Protein AF-A0AAV5TG37-F1 (afdb_monomer_lite)

Radius of gyration: 24.16 Å; chains: 1; bounding box: 61×42×59 Å

Structure (mmCIF, N/CA/C/O backbone):
data_AF-A0AAV5TG37-F1
#
_entry.id   AF-A0AAV5TG37-F1
#
loop_
_atom_site.group_PDB
_atom_site.id
_atom_site.type_symbol
_atom_site.label_atom_id
_atom_site.label_alt_id
_atom_site.label_comp_id
_atom_site.label_asym_id
_atom_site.label_entity_id
_atom_site.label_seq_id
_atom_site.pdbx_PDB_ins_code
_atom_site.Cartn_x
_atom_site.Cartn_y
_atom_site.Cartn_z
_atom_site.occupancy
_atom_site.B_iso_or_equiv
_atom_site.auth_seq_id
_atom_site.auth_comp_id
_atom_site.auth_asym_id
_atom_site.auth_atom_id
_atom_site.pdbx_PDB_model_num
ATOM 1 N N . ILE A 1 1 ? -26.193 -5.593 -19.983 1.00 46.72 1 ILE A N 1
ATOM 2 C CA . ILE A 1 1 ? -25.234 -5.053 -20.973 1.00 46.72 1 ILE A CA 1
ATOM 3 C C . ILE A 1 1 ? -25.500 -3.561 -21.094 1.00 46.72 1 ILE A C 1
ATOM 5 O O . ILE A 1 1 ? -26.423 -3.170 -21.792 1.00 46.72 1 ILE A O 1
ATOM 9 N N . ILE A 1 2 ? -24.745 -2.767 -20.338 1.00 21.55 2 ILE A N 1
ATOM 10 C CA . ILE A 1 2 ? -24.459 -1.355 -20.600 1.00 21.55 2 ILE A CA 1
ATOM 11 C C . ILE A 1 2 ? -22.975 -1.236 -20.256 1.00 21.55 2 ILE A C 1
ATOM 13 O O . ILE A 1 2 ? -22.579 -1.490 -19.125 1.00 21.55 2 ILE A O 1
ATOM 17 N N . THR A 1 3 ? -22.170 -1.005 -21.281 1.00 36.81 3 THR A N 1
ATOM 18 C CA . THR A 1 3 ? -20.717 -0.839 -21.251 1.00 36.81 3 THR A CA 1
ATOM 19 C C . THR A 1 3 ? -20.389 0.635 -21.088 1.00 36.81 3 THR A C 1
ATOM 21 O O . THR A 1 3 ? -20.815 1.402 -21.944 1.00 36.81 3 THR A O 1
ATOM 24 N N . TYR A 1 4 ? -19.598 1.005 -20.083 1.00 28.36 4 TYR A N 1
ATOM 25 C CA . TYR A 1 4 ? -18.769 2.215 -20.095 1.00 28.36 4 TYR A CA 1
ATOM 26 C C . TYR A 1 4 ? -17.570 1.980 -19.176 1.00 28.36 4 TYR A C 1
ATOM 28 O O . TYR A 1 4 ? -17.743 2.057 -17.970 1.00 28.36 4 TYR A O 1
ATOM 36 N N . SER A 1 5 ? -16.405 1.681 -19.767 1.00 37.00 5 SER A N 1
ATOM 37 C CA . SER A 1 5 ? -15.116 1.631 -19.071 1.00 37.00 5 SER A CA 1
ATOM 38 C C . SER A 1 5 ? -14.597 3.057 -18.860 1.00 37.00 5 SER A C 1
ATOM 40 O O . SER A 1 5 ? -14.270 3.740 -19.841 1.00 37.00 5 SER A O 1
ATOM 42 N N . HIS A 1 6 ? -14.491 3.528 -17.625 1.00 45.47 6 HIS A N 1
ATOM 43 C CA . HIS A 1 6 ? -13.692 4.703 -17.300 1.00 45.47 6 HIS A CA 1
ATOM 44 C C . HIS A 1 6 ? -12.331 4.253 -16.778 1.00 45.47 6 HIS A C 1
ATOM 46 O O . HIS A 1 6 ? -12.131 3.989 -15.598 1.00 45.47 6 HIS A O 1
ATOM 52 N N . VAL A 1 7 ? -11.375 4.171 -17.707 1.00 54.25 7 VAL A N 1
ATOM 53 C CA . VAL A 1 7 ? -9.946 4.102 -17.387 1.00 54.25 7 VAL A CA 1
ATOM 54 C C . VAL A 1 7 ? -9.626 5.265 -16.435 1.00 54.25 7 VAL A C 1
ATOM 56 O O . VAL A 1 7 ? -10.060 6.385 -16.732 1.00 54.25 7 VAL A O 1
ATOM 59 N N . PRO A 1 8 ? -8.895 5.048 -15.322 1.00 60.12 8 PRO A N 1
ATOM 60 C CA . PRO A 1 8 ? -8.442 6.130 -14.457 1.00 60.12 8 PRO A CA 1
ATOM 61 C C . PRO A 1 8 ? -7.845 7.255 -15.301 1.00 60.12 8 PRO A C 1
ATOM 63 O O . PRO A 1 8 ? -6.948 7.030 -16.117 1.00 60.12 8 PRO A O 1
ATOM 66 N N . ALA A 1 9 ? -8.400 8.459 -15.167 1.00 73.38 9 ALA A N 1
ATOM 67 C CA . ALA A 1 9 ? -8.030 9.562 -16.038 1.00 73.38 9 ALA A CA 1
ATOM 68 C C . ALA A 1 9 ? -6.646 10.086 -15.641 1.00 73.38 9 ALA A C 1
ATOM 70 O O . ALA A 1 9 ? -6.493 10.814 -14.658 1.00 73.38 9 ALA A O 1
ATOM 71 N N . CYS A 1 10 ? -5.633 9.725 -16.425 1.00 83.81 10 CYS A N 1
ATOM 72 C CA . CYS A 1 10 ? -4.343 10.390 -16.367 1.00 83.81 10 CYS A CA 1
ATOM 73 C C . CYS A 1 10 ? -4.487 11.857 -16.762 1.00 83.81 10 CYS A C 1
ATOM 75 O O . CYS A 1 10 ? -5.347 12.232 -17.565 1.00 83.81 10 CYS A O 1
ATOM 77 N N . ARG A 1 11 ? -3.633 12.712 -16.198 1.00 87.88 11 ARG A N 1
ATOM 78 C CA . ARG A 1 11 ? -3.593 14.112 -16.609 1.00 87.88 11 ARG A CA 1
ATOM 79 C C . ARG A 1 11 ? -3.138 14.212 -18.062 1.00 87.88 11 ARG A C 1
ATOM 81 O O . ARG A 1 11 ? -2.464 13.323 -18.580 1.00 87.88 11 ARG A O 1
ATOM 88 N N . SER A 1 12 ? -3.484 15.327 -18.699 1.00 88.81 12 SER A N 1
ATOM 89 C CA . SER A 1 12 ? -3.127 15.593 -20.094 1.00 88.81 12 SER A CA 1
ATOM 90 C C . SER A 1 12 ? -1.645 15.308 -20.366 1.00 88.81 12 SER A C 1
ATOM 92 O O . SER A 1 12 ? -0.776 15.795 -19.646 1.00 88.81 12 SER A O 1
ATOM 94 N N . GLY A 1 13 ? -1.375 14.535 -21.420 1.00 87.94 13 GLY A N 1
ATOM 95 C CA . GLY A 1 13 ? -0.031 14.115 -21.828 1.00 87.94 13 GLY A CA 1
ATOM 96 C C . GLY A 1 13 ? 0.384 12.732 -21.320 1.00 87.94 13 GLY A C 1
ATOM 97 O O . GLY A 1 13 ? 1.224 12.101 -21.949 1.00 87.94 13 GLY A O 1
ATOM 98 N N . PHE A 1 14 ? -0.227 12.221 -20.250 1.00 92.50 14 PHE A N 1
ATOM 99 C CA . PHE A 1 14 ? 0.071 10.893 -19.717 1.00 92.50 14 PHE A CA 1
ATOM 100 C C . PHE A 1 14 ? -0.923 9.854 -20.242 1.00 92.50 14 PHE A C 1
ATOM 102 O O . PHE A 1 14 ? -2.108 10.132 -20.424 1.00 92.50 14 PHE A O 1
ATOM 109 N N . THR A 1 15 ? -0.433 8.638 -20.457 1.00 90.00 15 THR A N 1
ATOM 110 C CA . THR A 1 15 ? -1.218 7.476 -20.876 1.00 90.00 15 THR A CA 1
ATOM 111 C C . THR A 1 15 ? -1.316 6.494 -19.720 1.00 90.00 15 THR A C 1
ATOM 113 O O . THR A 1 15 ? -0.323 6.214 -19.053 1.00 90.00 15 THR A O 1
ATOM 116 N N . TYR A 1 16 ? -2.509 5.955 -19.479 1.00 84.50 16 TYR A N 1
ATOM 117 C CA . TYR A 1 16 ? -2.683 4.912 -18.476 1.00 84.50 16 TYR A CA 1
ATOM 118 C C . TYR A 1 16 ? -2.042 3.602 -18.950 1.00 84.50 16 TYR A C 1
ATOM 120 O O . TYR A 1 16 ? -2.370 3.097 -20.024 1.00 84.50 16 TYR A O 1
ATOM 128 N N . TYR A 1 17 ? -1.164 3.034 -18.129 1.00 81.25 17 TYR A N 1
ATOM 129 C CA . TYR A 1 17 ? -0.489 1.768 -18.370 1.00 81.25 17 TYR A CA 1
ATOM 130 C C . TYR A 1 17 ? -0.489 0.921 -17.094 1.00 81.25 17 TYR A C 1
ATOM 132 O O . TYR A 1 17 ? 0.227 1.219 -16.142 1.00 81.25 17 TYR A O 1
ATOM 140 N N . LYS A 1 18 ? -1.310 -0.141 -17.075 1.00 77.81 18 LYS A N 1
ATOM 141 C CA . LYS A 1 18 ? -1.346 -1.181 -16.023 1.00 77.81 18 LYS A CA 1
ATOM 142 C C . LYS A 1 18 ? -1.282 -0.635 -14.578 1.00 77.81 18 LYS A C 1
ATOM 144 O O . LYS A 1 18 ? -0.548 -1.158 -13.746 1.00 77.81 18 LYS A O 1
ATOM 149 N N . GLY A 1 19 ? -2.056 0.406 -14.277 1.00 77.12 19 GLY A N 1
ATOM 150 C CA . GLY A 1 19 ? -2.112 1.010 -12.940 1.00 77.12 19 GLY A CA 1
ATOM 151 C C . GLY A 1 19 ? -1.287 2.282 -12.769 1.00 77.12 19 GLY A C 1
ATOM 152 O O . GLY A 1 19 ? -1.451 2.942 -11.759 1.00 77.12 19 GLY A O 1
ATOM 153 N N . TRP A 1 20 ? -0.485 2.670 -13.758 1.00 82.75 20 TRP A N 1
ATOM 154 C CA . TRP A 1 20 ? 0.327 3.885 -13.729 1.00 82.75 20 TRP A CA 1
ATOM 155 C C . TRP A 1 20 ? -0.128 4.889 -14.775 1.00 82.75 20 TRP A C 1
ATOM 157 O O . TRP A 1 20 ? -0.596 4.518 -15.850 1.00 82.75 20 TRP A O 1
ATOM 167 N N . CYS A 1 21 ? 0.064 6.171 -14.495 1.00 89.00 21 CYS A N 1
ATOM 168 C CA . CYS A 1 21 ? 0.039 7.198 -15.519 1.00 89.00 21 CYS A CA 1
ATOM 169 C C . CYS A 1 21 ? 1.454 7.431 -16.012 1.00 89.00 21 CYS A C 1
ATOM 171 O O . CYS A 1 21 ? 2.307 7.888 -15.256 1.00 89.00 21 CYS A O 1
ATOM 173 N N . VAL A 1 22 ? 1.687 7.123 -17.286 1.00 93.81 22 VAL A N 1
ATOM 174 C CA . VAL A 1 22 ? 3.015 7.121 -17.892 1.00 93.81 22 VAL A CA 1
ATOM 175 C C . VAL A 1 22 ? 3.087 8.137 -19.021 1.00 93.81 22 VAL A C 1
ATOM 177 O O . VAL A 1 22 ? 2.271 8.141 -19.943 1.00 93.81 22 VAL A O 1
ATOM 180 N N . TYR A 1 23 ? 4.082 9.007 -18.955 1.00 95.50 23 TYR A N 1
ATOM 181 C CA . TYR A 1 23 ? 4.501 9.851 -20.062 1.00 95.50 23 TYR A CA 1
ATOM 182 C C . TYR A 1 23 ? 5.773 9.258 -20.655 1.00 95.50 23 TYR A C 1
ATOM 184 O O . TYR A 1 23 ? 6.686 8.896 -19.916 1.00 95.50 23 TYR A O 1
ATOM 192 N N . SER A 1 24 ? 5.856 9.182 -21.981 1.00 95.00 24 SER A N 1
ATOM 193 C CA . SER A 1 24 ? 7.083 8.787 -22.664 1.00 95.00 24 SER A CA 1
ATOM 194 C C . SER A 1 24 ? 7.394 9.740 -23.800 1.00 95.00 24 SER A C 1
ATOM 196 O O . SER A 1 24 ? 6.507 10.128 -24.557 1.00 95.00 24 SER A O 1
ATOM 198 N N . THR A 1 25 ? 8.670 10.087 -23.951 1.00 94.44 25 THR A N 1
ATOM 199 C CA . THR A 1 25 ? 9.118 10.950 -25.052 1.00 94.44 25 THR A CA 1
ATOM 200 C C . THR A 1 25 ? 9.221 10.213 -26.379 1.00 94.44 25 THR A C 1
ATOM 202 O O . THR A 1 25 ? 9.551 10.842 -27.384 1.00 94.44 25 THR A O 1
ATOM 205 N N . GLN A 1 26 ? 8.973 8.900 -26.413 1.00 89.12 26 GLN A N 1
ATOM 206 C CA . GLN A 1 26 ? 9.079 8.118 -27.639 1.00 89.12 26 GLN A CA 1
ATOM 207 C C . GLN A 1 26 ? 8.285 8.731 -28.808 1.00 89.12 26 GLN A C 1
ATOM 209 O O . GLN A 1 26 ? 7.182 9.241 -28.612 1.00 89.12 26 GLN A O 1
ATOM 214 N N . PRO A 1 27 ? 8.829 8.674 -30.041 1.00 91.12 27 PRO A N 1
ATOM 215 C CA . PRO A 1 27 ? 10.109 8.060 -30.427 1.00 91.12 27 PRO A CA 1
ATOM 216 C C . PRO A 1 27 ? 11.343 8.945 -30.152 1.00 91.12 27 PRO A C 1
ATOM 218 O O . PRO A 1 27 ? 12.461 8.564 -30.496 1.00 91.12 27 PRO A O 1
ATOM 221 N N . THR A 1 28 ? 11.167 10.121 -29.545 1.00 93.81 28 THR A N 1
ATOM 222 C CA . THR A 1 28 ? 12.256 11.055 -29.230 1.00 93.81 28 THR A CA 1
ATOM 223 C C . THR A 1 28 ? 13.150 10.486 -28.138 1.00 93.81 28 THR A C 1
ATOM 225 O O . THR A 1 28 ? 12.685 10.091 -27.064 1.00 93.81 28 THR A O 1
ATOM 228 N N . ARG A 1 29 ? 14.453 10.478 -28.415 1.00 93.00 29 ARG A N 1
ATOM 229 C CA . ARG A 1 29 ? 15.498 10.021 -27.501 1.00 93.00 29 ARG A CA 1
ATOM 230 C C . ARG A 1 29 ? 16.269 11.235 -26.998 1.00 93.00 29 ARG A C 1
ATOM 232 O O . ARG A 1 29 ? 16.620 12.106 -27.790 1.00 93.00 29 ARG A O 1
ATOM 239 N N . LEU A 1 30 ? 16.513 11.278 -25.698 1.00 93.44 30 LEU A N 1
ATOM 240 C CA . LEU A 1 30 ? 17.117 12.400 -24.995 1.00 93.44 30 LEU A CA 1
ATOM 241 C C . LEU A 1 30 ? 18.438 11.973 -24.358 1.00 93.44 30 LEU A C 1
ATOM 243 O O . LEU A 1 30 ? 18.632 10.795 -24.038 1.00 93.44 30 LEU A O 1
ATOM 247 N N . HIS A 1 31 ? 19.344 12.929 -24.166 1.00 93.00 31 HIS A N 1
ATOM 248 C CA . HIS A 1 31 ? 20.435 12.738 -23.216 1.00 93.00 31 HIS A CA 1
ATOM 249 C C . HIS A 1 31 ? 19.867 12.680 -21.797 1.00 93.00 31 HIS A C 1
ATOM 251 O O . HIS A 1 31 ? 18.758 13.150 -21.543 1.00 93.00 31 HIS A O 1
ATOM 257 N N . TYR A 1 32 ? 20.627 12.087 -20.882 1.00 91.25 32 TYR A N 1
ATOM 258 C CA . TYR A 1 32 ? 20.175 11.833 -19.518 1.00 91.25 32 TYR A CA 1
ATOM 259 C C . TYR A 1 32 ? 19.647 13.090 -18.812 1.00 91.25 32 TYR A C 1
ATOM 261 O O . TYR A 1 32 ? 18.508 13.093 -18.355 1.00 91.25 32 TYR A O 1
ATOM 269 N N . ASP A 1 33 ? 20.409 14.187 -18.819 1.00 91.50 33 ASP A N 1
ATOM 270 C CA . ASP A 1 33 ? 19.988 15.429 -18.158 1.00 91.50 33 ASP A CA 1
ATOM 271 C C . ASP A 1 33 ? 18.677 15.980 -18.739 1.00 91.50 33 ASP A C 1
ATOM 273 O O . ASP A 1 33 ? 17.817 16.461 -18.002 1.00 91.50 33 ASP A O 1
ATOM 277 N N . ASP A 1 34 ? 18.483 15.879 -20.056 1.00 94.62 34 ASP A N 1
ATOM 278 C CA . ASP A 1 34 ? 17.245 16.303 -20.713 1.00 94.62 34 ASP A CA 1
ATOM 279 C C . ASP A 1 34 ? 16.067 15.391 -20.346 1.00 94.62 34 ASP A C 1
ATOM 281 O O . ASP A 1 34 ? 14.936 15.865 -20.208 1.00 94.62 34 ASP A O 1
ATOM 285 N N . ALA A 1 35 ? 16.314 14.093 -20.159 1.00 93.81 35 ALA A N 1
ATOM 286 C CA . ALA A 1 35 ? 15.301 13.134 -19.735 1.00 93.81 35 ALA A CA 1
ATOM 287 C C . ALA A 1 35 ? 14.845 13.388 -18.292 1.00 93.81 35 ALA A C 1
ATOM 289 O O . ALA A 1 35 ? 13.646 13.557 -18.058 1.00 93.81 35 ALA A O 1
ATOM 290 N N . VAL A 1 36 ? 15.795 13.547 -17.367 1.00 92.19 36 VAL A N 1
ATOM 291 C CA . VAL A 1 36 ? 15.531 13.914 -15.967 1.00 92.19 36 VAL A CA 1
ATOM 292 C C . VAL A 1 36 ? 14.777 15.244 -15.898 1.00 92.19 36 VAL A C 1
ATOM 294 O O . VAL A 1 36 ? 13.755 15.375 -15.220 1.00 92.19 36 VAL A O 1
ATOM 297 N N . ASN A 1 37 ? 15.239 16.253 -16.644 1.00 94.31 37 ASN A N 1
ATOM 298 C CA . ASN A 1 37 ? 14.581 17.558 -16.685 1.00 94.31 37 ASN A CA 1
ATOM 299 C C . ASN A 1 37 ? 13.173 17.478 -17.287 1.00 94.31 37 ASN A C 1
ATOM 301 O O . ASN A 1 37 ? 12.294 18.231 -16.869 1.00 94.31 37 ASN A O 1
ATOM 305 N N . THR A 1 38 ? 12.934 16.571 -18.236 1.00 96.25 38 THR A N 1
ATOM 306 C CA . THR A 1 38 ? 11.600 16.343 -18.801 1.00 96.25 38 THR A CA 1
ATOM 307 C C . THR A 1 38 ? 10.626 15.882 -17.722 1.00 96.25 38 THR A C 1
ATOM 309 O O . THR A 1 38 ? 9.570 16.499 -17.574 1.00 96.25 38 THR A O 1
ATOM 312 N N . CYS A 1 39 ? 10.981 14.868 -16.928 1.00 94.25 39 CYS A N 1
ATOM 313 C CA . CYS A 1 39 ? 10.111 14.393 -15.851 1.00 94.25 39 CYS A CA 1
ATOM 314 C C . CYS A 1 39 ? 9.922 15.452 -14.767 1.00 94.25 39 CYS A C 1
ATOM 316 O O . CYS A 1 39 ? 8.784 15.791 -14.426 1.00 94.25 39 CYS A O 1
ATOM 318 N N . LYS A 1 40 ? 11.009 16.105 -14.346 1.00 92.56 40 LYS A N 1
ATOM 319 C CA . LYS A 1 40 ? 10.957 17.187 -13.359 1.00 92.56 40 LYS A CA 1
ATOM 320 C C . LYS A 1 40 ? 10.046 18.344 -13.782 1.00 92.56 40 LYS A C 1
ATOM 322 O O . LYS A 1 40 ? 9.284 18.855 -12.965 1.00 92.56 40 LYS A O 1
ATOM 327 N N . ASN A 1 41 ? 10.086 18.754 -15.052 1.00 93.12 41 ASN A N 1
ATOM 328 C CA . ASN A 1 41 ? 9.226 19.820 -15.584 1.00 93.12 41 ASN A CA 1
ATOM 329 C C . ASN A 1 41 ? 7.746 19.422 -15.632 1.00 93.12 41 ASN A C 1
ATOM 331 O O . ASN A 1 41 ? 6.872 20.288 -15.582 1.00 93.12 41 ASN A O 1
ATOM 335 N N . LEU A 1 42 ? 7.460 18.122 -15.713 1.00 91.12 42 LEU A N 1
ATOM 336 C CA . LEU A 1 42 ? 6.111 17.577 -15.593 1.00 91.12 42 LEU A CA 1
ATOM 337 C C . LEU A 1 42 ? 5.673 17.408 -14.132 1.00 91.12 42 LEU A C 1
ATOM 339 O O . LEU A 1 42 ? 4.515 17.056 -13.910 1.00 91.12 42 LEU A O 1
ATOM 343 N N . GLY A 1 43 ? 6.552 17.683 -13.163 1.00 92.00 43 GLY A N 1
ATOM 344 C CA . GLY A 1 43 ? 6.307 17.475 -11.738 1.00 92.00 43 GLY A CA 1
ATOM 345 C C . GLY A 1 43 ? 6.383 16.010 -11.311 1.00 92.00 43 GLY A C 1
ATOM 346 O O . GLY A 1 43 ? 5.775 15.672 -10.306 1.00 92.00 43 GLY A O 1
ATOM 347 N N . GLU A 1 44 ? 7.075 15.162 -12.077 1.00 92.81 44 GLU A N 1
ATOM 348 C CA . GLU A 1 44 ? 7.245 13.729 -11.798 1.00 92.81 44 GLU A CA 1
ATOM 349 C C . GLU A 1 44 ? 8.704 13.311 -11.893 1.00 92.81 44 GLU A C 1
ATOM 351 O O . GLU A 1 44 ? 9.591 14.108 -12.203 1.00 92.81 44 GLU A O 1
ATOM 356 N N . PHE A 1 45 ? 8.920 12.021 -11.683 1.00 94.31 45 PHE A N 1
ATOM 357 C CA . PHE A 1 45 ? 10.194 11.353 -11.838 1.00 94.31 45 PHE A CA 1
ATOM 358 C C . PHE A 1 45 ? 10.031 10.152 -12.766 1.00 94.31 45 PHE A C 1
ATOM 360 O O . PHE A 1 45 ? 8.920 9.667 -13.020 1.00 94.31 45 PHE A O 1
ATOM 367 N N . SER A 1 46 ? 11.149 9.671 -13.286 1.00 93.81 46 SER A N 1
ATOM 368 C CA . SER A 1 46 ? 11.219 8.317 -13.806 1.00 93.81 46 SER A CA 1
ATOM 369 C C . SER A 1 46 ? 10.922 7.307 -12.704 1.00 93.81 46 SER A C 1
ATOM 371 O O . SER A 1 46 ? 11.271 7.555 -11.549 1.00 93.81 46 SER A O 1
ATOM 373 N N . PRO A 1 47 ? 10.308 6.159 -13.042 1.00 93.00 47 PRO A N 1
ATOM 374 C CA . PRO A 1 47 ? 10.036 5.125 -12.060 1.00 93.00 47 PRO A CA 1
ATOM 375 C C . PRO A 1 47 ? 11.288 4.689 -11.304 1.00 93.00 47 PRO A C 1
ATOM 377 O O . PRO A 1 47 ? 12.320 4.381 -11.905 1.00 93.00 47 PRO A O 1
ATOM 380 N N . SER A 1 48 ? 11.148 4.626 -9.987 1.00 93.50 48 SER A N 1
ATOM 381 C CA . SER A 1 48 ? 12.069 3.981 -9.066 1.00 93.50 48 SER A CA 1
ATOM 382 C C . SER A 1 48 ? 11.751 2.488 -8.949 1.00 93.50 48 SER A C 1
ATOM 384 O O . SER A 1 48 ? 10.619 2.044 -9.163 1.00 93.50 48 SER A O 1
ATOM 386 N N . ILE A 1 49 ? 12.782 1.682 -8.689 1.00 93.56 49 ILE A N 1
ATOM 387 C CA . ILE A 1 49 ? 12.685 0.219 -8.639 1.00 93.56 49 ILE A CA 1
ATOM 388 C C . ILE A 1 49 ? 12.978 -0.234 -7.211 1.00 93.56 49 ILE A C 1
ATOM 390 O O . ILE A 1 49 ? 14.116 -0.116 -6.758 1.00 93.56 49 ILE A O 1
ATOM 394 N N . HIS A 1 50 ? 11.967 -0.787 -6.536 1.00 90.12 50 HIS A N 1
ATOM 395 C CA . HIS A 1 50 ? 12.030 -1.191 -5.122 1.00 90.12 50 HIS A CA 1
ATOM 396 C C . HIS A 1 50 ? 11.809 -2.688 -4.911 1.00 90.12 50 HIS A C 1
ATOM 398 O O . HIS A 1 50 ? 11.866 -3.216 -3.800 1.00 90.12 50 HIS A O 1
ATOM 404 N N . SER A 1 51 ? 11.553 -3.419 -5.991 1.00 87.88 51 SER A N 1
ATOM 405 C CA . SER A 1 51 ? 11.277 -4.841 -5.923 1.00 87.88 51 SER A CA 1
ATOM 406 C C . SER A 1 51 ? 11.521 -5.533 -7.258 1.00 87.88 51 SER A C 1
ATOM 408 O O . SER A 1 51 ? 11.581 -4.919 -8.325 1.00 87.88 51 SER A O 1
ATOM 410 N N . LYS A 1 52 ? 11.570 -6.869 -7.211 1.00 84.50 52 LYS A N 1
ATOM 411 C CA . LYS A 1 52 ? 11.531 -7.705 -8.418 1.00 84.50 52 LYS A CA 1
ATOM 412 C C . LYS A 1 52 ? 10.260 -7.463 -9.243 1.00 84.50 52 LYS A C 1
ATOM 414 O O . LYS A 1 52 ? 10.299 -7.622 -10.456 1.00 84.50 52 LYS A O 1
ATOM 419 N N . TYR A 1 53 ? 9.158 -7.083 -8.596 1.00 81.94 53 TYR A N 1
ATOM 420 C CA . TYR A 1 53 ? 7.910 -6.769 -9.282 1.00 81.94 53 TYR A CA 1
ATOM 421 C C . TYR A 1 53 ? 8.027 -5.477 -10.098 1.00 81.94 53 TYR A C 1
ATOM 423 O O . TYR A 1 53 ? 7.646 -5.475 -11.265 1.00 81.94 53 TYR A O 1
ATOM 431 N N . ASP A 1 54 ? 8.610 -4.419 -9.528 1.00 86.56 54 ASP A N 1
ATOM 432 C CA . ASP A 1 54 ? 8.838 -3.161 -10.252 1.00 86.56 54 ASP A CA 1
ATOM 433 C C . ASP A 1 54 ? 9.786 -3.386 -11.429 1.00 86.56 54 ASP A C 1
ATOM 435 O O . ASP A 1 54 ? 9.521 -2.919 -12.534 1.00 86.56 54 ASP A O 1
ATOM 439 N N . LEU A 1 55 ? 10.851 -4.169 -11.213 1.00 89.62 55 LEU A N 1
ATOM 440 C CA . LEU A 1 55 ? 11.770 -4.570 -12.274 1.00 89.62 55 LEU A CA 1
ATOM 441 C C . LEU A 1 55 ? 11.016 -5.250 -13.423 1.00 89.62 55 LEU A C 1
ATOM 443 O O . LEU A 1 55 ? 11.118 -4.812 -14.561 1.00 89.62 55 LEU A O 1
ATOM 447 N N . ASP A 1 56 ? 10.229 -6.286 -13.124 1.00 87.50 56 ASP A N 1
ATOM 448 C CA . ASP A 1 56 ? 9.488 -7.037 -14.142 1.00 87.50 56 ASP A CA 1
ATOM 449 C C . ASP A 1 56 ? 8.477 -6.162 -14.883 1.00 87.50 56 ASP A C 1
ATOM 451 O O . ASP A 1 56 ? 8.334 -6.270 -16.101 1.00 87.50 56 ASP A O 1
ATOM 455 N N . PHE A 1 57 ? 7.793 -5.276 -14.163 1.00 89.31 57 PHE A N 1
ATOM 456 C CA . PHE A 1 57 ? 6.824 -4.353 -14.735 1.00 89.31 57 PHE A CA 1
ATOM 457 C C . PHE A 1 57 ? 7.474 -3.370 -15.715 1.00 89.31 57 PHE A C 1
ATOM 459 O O . PHE A 1 57 ? 6.991 -3.185 -16.836 1.00 89.31 57 PHE A O 1
ATOM 466 N N . TRP A 1 58 ? 8.566 -2.731 -15.298 1.00 93.38 58 TRP A N 1
ATOM 467 C CA . TRP A 1 58 ? 9.231 -1.698 -16.084 1.00 93.38 58 TRP A CA 1
ATOM 468 C C . TRP A 1 58 ? 10.087 -2.278 -17.212 1.00 93.38 58 TRP A C 1
ATOM 470 O O . TRP A 1 58 ? 10.153 -1.674 -18.282 1.00 93.38 58 TRP A O 1
ATOM 480 N N . SER A 1 59 ? 10.649 -3.477 -17.042 1.00 91.62 59 SER A N 1
ATOM 481 C CA . SER A 1 59 ? 11.273 -4.235 -18.131 1.00 91.62 59 SER A CA 1
ATOM 482 C C . SER A 1 59 ? 10.255 -4.680 -19.185 1.00 91.62 59 SER A C 1
ATOM 484 O O . SER A 1 59 ? 10.530 -4.590 -20.381 1.00 91.62 59 SER A O 1
ATOM 486 N N . ASP A 1 60 ? 9.052 -5.099 -18.775 1.00 90.88 60 ASP A N 1
ATOM 487 C CA . ASP A 1 60 ? 7.951 -5.385 -19.707 1.00 90.88 60 ASP A CA 1
ATOM 488 C C . ASP A 1 60 ? 7.514 -4.121 -20.467 1.00 90.88 60 ASP A C 1
ATOM 490 O O . ASP A 1 60 ? 7.321 -4.176 -21.680 1.00 90.88 60 ASP A O 1
ATOM 494 N N . TYR A 1 61 ? 7.433 -2.967 -19.787 1.00 90.88 61 TYR A N 1
ATOM 495 C CA . TYR A 1 61 ? 7.154 -1.678 -20.436 1.00 90.88 61 TYR A CA 1
ATOM 496 C C . TYR A 1 61 ? 8.248 -1.263 -21.430 1.00 90.88 61 TYR A C 1
ATOM 498 O O . TYR A 1 61 ? 7.932 -0.744 -22.499 1.00 90.88 61 TYR A O 1
ATOM 506 N N . ALA A 1 62 ? 9.523 -1.494 -21.099 1.00 90.94 62 ALA A N 1
ATOM 507 C CA . ALA A 1 62 ? 10.636 -1.233 -22.007 1.00 90.94 62 ALA A CA 1
ATOM 508 C C . ALA A 1 62 ? 10.510 -2.072 -23.292 1.00 90.94 62 ALA A C 1
ATOM 510 O O . ALA A 1 62 ? 10.734 -1.561 -24.385 1.00 90.94 62 ALA A O 1
ATOM 511 N N . GLY A 1 63 ? 10.080 -3.333 -23.191 1.00 85.31 63 GLY A N 1
ATOM 512 C CA . GLY A 1 63 ? 9.861 -4.194 -24.354 1.00 85.31 63 GLY A CA 1
ATOM 513 C C . GLY A 1 63 ? 11.148 -4.513 -25.131 1.00 85.31 63 GLY A C 1
ATOM 514 O O . GLY A 1 63 ? 12.218 -3.980 -24.874 1.00 85.31 63 GLY A O 1
ATOM 515 N N . THR A 1 64 ? 11.079 -5.419 -26.109 1.00 69.88 64 THR A N 1
ATOM 516 C CA . THR A 1 64 ? 12.273 -6.101 -26.656 1.00 69.88 64 THR A CA 1
ATOM 517 C C . THR A 1 64 ? 13.316 -5.224 -27.348 1.00 69.88 64 THR A C 1
ATOM 519 O O . THR A 1 64 ? 14.474 -5.623 -27.401 1.00 69.88 64 THR A O 1
ATOM 522 N N . ASP A 1 65 ? 12.921 -4.057 -27.855 1.00 60.84 65 ASP A N 1
ATOM 523 C CA . ASP A 1 65 ? 13.787 -3.162 -28.637 1.00 60.84 65 ASP A CA 1
ATOM 524 C C . ASP A 1 65 ? 13.926 -1.768 -28.008 1.00 60.84 65 ASP A C 1
ATOM 526 O O . ASP A 1 65 ? 14.419 -0.835 -28.652 1.00 60.84 65 ASP A O 1
ATOM 530 N N . GLN A 1 66 ? 13.459 -1.587 -26.769 1.00 76.62 66 GLN A N 1
ATOM 531 C CA . GLN A 1 66 ? 13.473 -0.283 -26.119 1.00 76.62 66 GLN A CA 1
ATOM 532 C C . GLN A 1 66 ? 14.119 -0.354 -24.737 1.00 76.62 66 GLN A C 1
ATOM 534 O O . GLN A 1 66 ? 14.109 -1.361 -24.039 1.00 76.62 66 GLN A O 1
ATOM 539 N N . HIS A 1 67 ? 14.748 0.758 -24.389 1.00 91.06 67 HIS A N 1
ATOM 540 C CA . HIS A 1 67 ? 15.240 1.058 -23.058 1.00 91.06 67 HIS A CA 1
ATOM 541 C C . HIS A 1 67 ? 14.910 2.516 -22.776 1.00 91.06 67 HIS A C 1
ATOM 543 O O . HIS A 1 67 ? 14.713 3.282 -23.723 1.00 91.06 67 HIS A O 1
ATOM 549 N N . PHE A 1 68 ? 14.851 2.908 -21.511 1.00 93.81 68 PHE A N 1
ATOM 550 C CA . PHE A 1 68 ? 14.575 4.285 -21.109 1.00 93.81 68 PHE A CA 1
ATOM 551 C C . PHE A 1 68 ? 15.385 4.674 -19.879 1.00 93.81 68 PHE A C 1
ATOM 553 O O . PHE A 1 68 ? 15.755 3.817 -19.078 1.00 93.81 68 PHE A O 1
ATOM 560 N N . TRP A 1 69 ? 15.671 5.966 -19.742 1.00 94.88 69 TRP A N 1
ATOM 561 C CA . TRP A 1 69 ? 16.457 6.474 -18.620 1.00 94.88 69 TRP A CA 1
ATOM 562 C C . TRP A 1 69 ? 15.744 6.285 -17.285 1.00 94.88 69 TRP A C 1
ATOM 564 O O . TRP A 1 69 ? 14.544 6.521 -17.208 1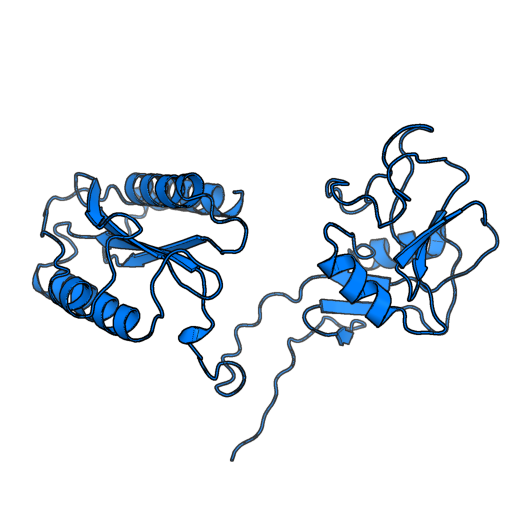.00 94.88 69 TRP A O 1
ATOM 574 N N . LEU A 1 70 ? 16.503 5.900 -16.257 1.00 94.56 70 LEU A N 1
ATOM 575 C CA . LEU A 1 70 ? 16.061 5.891 -14.866 1.00 94.56 70 LEU A CA 1
ATOM 576 C C . LEU A 1 70 ? 16.629 7.111 -14.140 1.00 94.56 70 LEU A C 1
ATOM 578 O O . LEU A 1 70 ? 17.812 7.405 -14.284 1.00 94.56 70 LEU A O 1
ATOM 582 N N . ASP A 1 71 ? 15.819 7.788 -13.325 1.00 91.12 71 ASP A N 1
ATOM 583 C CA . ASP A 1 71 ? 16.214 9.004 -12.596 1.00 91.12 71 ASP A CA 1
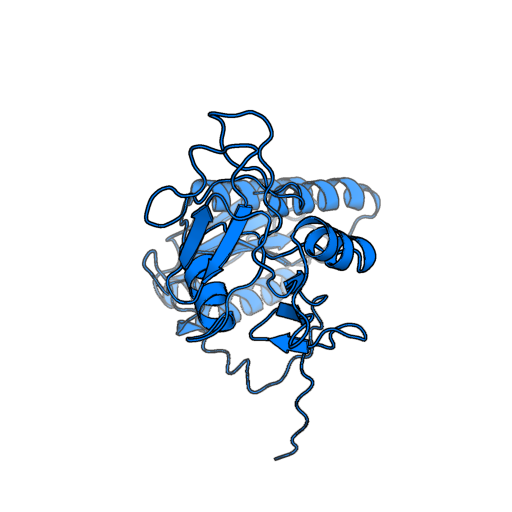ATOM 584 C C . ASP A 1 71 ? 17.020 8.660 -11.328 1.00 91.12 71 ASP A C 1
ATOM 586 O O . ASP A 1 71 ? 16.638 8.979 -10.197 1.00 91.12 71 ASP A O 1
ATOM 590 N N . THR A 1 72 ? 18.151 7.983 -11.514 1.00 92.44 72 THR A N 1
ATOM 591 C CA . THR A 1 72 ? 19.122 7.691 -10.454 1.00 92.44 72 THR A CA 1
ATOM 592 C C . THR A 1 72 ? 20.335 8.599 -10.564 1.00 92.44 72 THR A C 1
ATOM 594 O O . THR A 1 72 ? 20.878 8.779 -11.650 1.00 92.44 72 THR A O 1
ATOM 597 N N . TYR A 1 73 ? 20.873 9.064 -9.446 1.00 92.44 73 TYR A N 1
ATOM 598 C CA . TYR A 1 73 ? 22.136 9.794 -9.419 1.00 92.44 73 TYR A CA 1
ATOM 599 C C . TYR A 1 73 ? 23.141 9.136 -8.476 1.00 92.44 73 TYR A C 1
ATOM 601 O O . TYR A 1 73 ? 22.777 8.410 -7.549 1.00 92.44 73 TYR A O 1
ATOM 609 N N . CYS A 1 74 ? 24.425 9.396 -8.715 1.00 94.25 74 CYS A N 1
ATOM 610 C CA . CYS A 1 74 ? 25.494 8.969 -7.823 1.00 94.25 74 CYS A CA 1
ATOM 611 C C . CYS A 1 74 ? 25.812 10.099 -6.832 1.00 94.25 74 CYS A C 1
ATOM 613 O O . CYS A 1 74 ? 26.296 11.143 -7.268 1.00 94.25 74 CYS A O 1
ATOM 615 N N . PRO A 1 75 ? 25.526 9.947 -5.525 1.00 93.62 75 PRO A N 1
ATOM 616 C CA . PRO A 1 75 ? 25.875 10.968 -4.537 1.00 93.62 75 PRO A CA 1
ATOM 617 C C . PRO A 1 75 ? 27.388 11.045 -4.279 1.00 93.62 75 PRO A C 1
ATOM 619 O O . PRO A 1 75 ? 27.914 12.124 -4.015 1.00 93.62 75 PRO A O 1
ATOM 622 N N . GLU A 1 76 ? 28.078 9.905 -4.323 1.00 94.56 76 GLU A N 1
ATOM 623 C CA . GLU A 1 76 ? 29.526 9.773 -4.148 1.00 94.56 76 GLU A CA 1
ATOM 624 C C . GLU A 1 76 ? 29.970 8.425 -4.739 1.00 94.56 76 GLU A C 1
ATOM 626 O O . GLU A 1 76 ? 29.317 7.410 -4.492 1.00 94.56 76 GLU A O 1
ATOM 631 N N . ASP A 1 77 ? 31.080 8.396 -5.488 1.00 93.69 77 ASP A N 1
ATOM 632 C CA . ASP A 1 77 ? 31.624 7.151 -6.052 1.00 93.69 77 ASP A CA 1
ATOM 633 C C . ASP A 1 77 ? 31.820 6.100 -4.943 1.00 93.69 77 ASP A C 1
ATOM 635 O O . ASP A 1 77 ? 32.383 6.398 -3.887 1.00 93.69 77 ASP A O 1
ATOM 639 N N . GLY A 1 78 ? 31.385 4.858 -5.167 1.00 91.75 78 GLY A N 1
ATOM 640 C CA . GLY A 1 78 ? 31.467 3.817 -4.135 1.00 91.75 78 GLY A CA 1
ATOM 641 C C . GLY A 1 78 ? 30.207 3.642 -3.284 1.00 91.75 78 GLY A C 1
ATOM 642 O O . GLY A 1 78 ? 30.131 2.684 -2.512 1.00 91.75 78 GLY A O 1
ATOM 643 N N . LYS A 1 79 ? 29.238 4.565 -3.363 1.00 94.19 79 LYS A N 1
ATOM 644 C CA . LYS A 1 79 ? 27.971 4.499 -2.614 1.00 94.19 79 LYS A CA 1
ATOM 645 C C . LYS A 1 79 ? 26.858 3.857 -3.435 1.00 94.19 79 LYS A C 1
ATOM 647 O O . LYS A 1 79 ? 27.016 3.590 -4.618 1.00 94.19 79 LYS A O 1
ATOM 652 N N . LEU A 1 80 ? 25.711 3.634 -2.799 1.00 94.50 80 LEU A N 1
ATOM 653 C CA . LEU A 1 80 ? 24.486 3.286 -3.514 1.00 94.50 80 LEU A CA 1
ATOM 654 C C . LEU A 1 80 ? 24.100 4.430 -4.459 1.00 94.50 80 LEU A C 1
ATOM 656 O O . LEU A 1 80 ? 24.268 5.603 -4.108 1.00 94.50 80 LEU A O 1
ATOM 660 N N . TYR A 1 81 ? 23.530 4.093 -5.616 1.00 95.00 81 TYR A N 1
ATOM 661 C CA . TYR A 1 81 ? 22.762 5.085 -6.370 1.00 95.00 81 TYR A CA 1
ATOM 662 C C . TYR A 1 81 ? 21.606 5.591 -5.508 1.00 95.00 81 TYR A C 1
ATOM 664 O O . TYR A 1 81 ? 21.090 4.850 -4.673 1.00 95.00 81 TYR A O 1
ATOM 672 N N . ALA A 1 82 ? 21.198 6.837 -5.713 1.00 95.00 82 ALA A N 1
ATOM 673 C CA . ALA A 1 82 ? 20.041 7.440 -5.066 1.00 95.00 82 ALA A CA 1
ATOM 674 C C . ALA A 1 82 ? 18.986 7.807 -6.115 1.00 95.00 82 ALA A C 1
ATOM 676 O O . ALA A 1 82 ? 19.334 8.179 -7.236 1.00 95.00 82 ALA A O 1
ATOM 677 N N . TRP A 1 83 ? 17.709 7.715 -5.752 1.00 94.31 83 TRP A N 1
ATOM 678 C CA . TRP A 1 83 ? 16.597 8.088 -6.622 1.00 94.31 83 TRP A CA 1
ATOM 679 C C . TRP A 1 83 ? 16.281 9.578 -6.505 1.00 94.31 83 TRP A C 1
ATOM 681 O O . TRP A 1 83 ? 16.277 10.147 -5.411 1.00 94.31 83 TRP A O 1
ATOM 691 N N . MET A 1 84 ? 16.000 10.229 -7.634 1.00 90.81 84 MET A N 1
ATOM 692 C CA . MET A 1 84 ? 15.645 11.654 -7.656 1.00 90.81 84 MET A CA 1
ATOM 693 C C . MET A 1 84 ? 14.296 11.950 -6.989 1.00 90.81 84 MET A C 1
ATOM 695 O O . MET A 1 84 ? 14.081 13.080 -6.549 1.00 90.81 84 MET A O 1
ATOM 699 N N . ASP A 1 85 ? 13.413 10.953 -6.887 1.00 87.44 85 ASP A N 1
ATOM 700 C CA . ASP A 1 85 ? 12.132 11.045 -6.175 1.00 87.44 85 ASP A CA 1
ATOM 701 C C . ASP A 1 85 ? 12.285 11.015 -4.637 1.00 87.44 85 ASP A C 1
ATOM 703 O O . ASP A 1 85 ? 11.321 11.251 -3.908 1.00 87.44 85 ASP A O 1
ATOM 707 N N . GLY A 1 86 ? 13.502 10.770 -4.135 1.00 90.06 86 GLY A N 1
ATOM 708 C CA . GLY A 1 86 ? 13.830 10.720 -2.712 1.00 90.06 86 GLY A CA 1
ATOM 709 C C . GLY A 1 86 ? 13.533 9.385 -2.028 1.00 90.06 86 GLY A C 1
ATOM 710 O O . GLY A 1 86 ? 13.764 9.270 -0.822 1.00 90.06 86 GLY A O 1
ATOM 711 N N . THR A 1 87 ? 13.047 8.380 -2.758 1.00 86.00 87 THR A N 1
ATOM 712 C CA . THR A 1 87 ? 12.863 7.028 -2.223 1.00 86.00 87 THR A CA 1
ATOM 713 C C . THR A 1 87 ? 14.201 6.346 -1.932 1.00 86.00 87 THR A C 1
ATOM 715 O O . THR A 1 87 ? 15.258 6.683 -2.478 1.00 86.00 87 THR A O 1
ATOM 718 N N . THR A 1 88 ? 14.183 5.380 -1.015 1.00 89.38 88 THR A N 1
ATOM 719 C CA . THR A 1 88 ? 15.381 4.628 -0.639 1.00 89.38 88 THR A CA 1
ATOM 720 C C . THR A 1 88 ? 15.747 3.594 -1.693 1.00 89.38 88 THR A C 1
ATOM 722 O O . THR A 1 88 ? 14.888 2.872 -2.185 1.00 89.38 88 THR A O 1
ATOM 725 N N . THR A 1 89 ? 17.039 3.445 -1.974 1.00 90.38 89 THR A N 1
ATOM 726 C CA . THR A 1 89 ? 17.554 2.343 -2.800 1.00 90.38 89 THR A CA 1
ATOM 727 C C . THR A 1 89 ? 17.631 1.064 -1.972 1.00 90.38 89 THR A C 1
ATOM 729 O O . THR A 1 89 ? 18.624 0.799 -1.295 1.00 90.38 89 THR A O 1
ATOM 732 N N . ASP A 1 90 ? 16.553 0.292 -2.006 1.00 90.75 90 ASP A N 1
ATOM 733 C CA . ASP A 1 90 ? 16.335 -0.959 -1.268 1.00 90.75 90 ASP A CA 1
ATOM 734 C C . ASP A 1 90 ? 16.289 -2.202 -2.176 1.00 90.75 90 ASP A C 1
ATOM 736 O O . ASP A 1 90 ? 16.356 -3.334 -1.690 1.00 90.75 90 ASP A O 1
ATOM 740 N N . TYR A 1 91 ? 16.274 -2.001 -3.495 1.00 91.56 91 TYR A N 1
ATOM 741 C CA . TYR A 1 91 ? 16.446 -3.039 -4.501 1.00 91.56 91 TYR A CA 1
ATOM 742 C C . TYR A 1 91 ? 17.605 -2.697 -5.436 1.00 91.56 91 TYR A C 1
ATOM 744 O O . TYR A 1 91 ? 17.626 -1.645 -6.065 1.00 91.56 91 TYR A O 1
ATOM 752 N N . PHE A 1 92 ? 18.586 -3.596 -5.539 1.00 93.75 92 PHE A N 1
ATOM 753 C CA . PHE A 1 92 ? 19.849 -3.294 -6.223 1.00 93.75 92 PHE A CA 1
ATOM 754 C C . PHE A 1 92 ? 19.936 -3.768 -7.673 1.00 93.75 92 PHE A C 1
ATOM 756 O O . PHE A 1 92 ? 20.944 -3.510 -8.326 1.00 93.75 92 PHE A O 1
ATOM 763 N N . GLY A 1 93 ? 18.900 -4.451 -8.158 1.00 92.12 93 GLY A N 1
ATOM 764 C CA . GLY A 1 93 ? 18.907 -5.153 -9.437 1.00 92.12 93 GLY A CA 1
ATOM 765 C C . GLY A 1 93 ? 19.531 -6.559 -9.364 1.00 92.12 93 GLY A C 1
ATOM 766 O O . GLY A 1 93 ? 20.145 -6.925 -8.354 1.00 92.12 93 GLY A O 1
ATOM 767 N N . PRO A 1 94 ? 19.328 -7.400 -10.396 1.00 91.19 94 PRO A N 1
ATOM 768 C CA . PRO A 1 94 ? 19.751 -8.803 -10.392 1.00 91.19 94 PRO A CA 1
ATOM 769 C C . PRO A 1 94 ? 21.264 -9.007 -10.266 1.00 91.19 94 PRO A C 1
ATOM 771 O O . PRO A 1 94 ? 21.692 -10.029 -9.728 1.00 91.19 94 PRO A O 1
ATOM 774 N N . ASN A 1 95 ? 22.064 -8.054 -10.747 1.00 91.69 95 ASN A N 1
ATOM 775 C CA . ASN A 1 95 ? 23.524 -8.110 -10.707 1.00 91.69 95 ASN A CA 1
ATOM 776 C C . ASN A 1 95 ? 24.125 -7.052 -9.770 1.00 91.69 95 ASN A C 1
ATOM 778 O O . ASN A 1 95 ? 25.327 -6.793 -9.836 1.00 91.69 95 ASN A O 1
ATOM 782 N N . ASN A 1 96 ? 23.315 -6.482 -8.870 1.00 93.81 96 ASN A N 1
ATOM 783 C CA . ASN A 1 96 ? 23.697 -5.398 -7.962 1.00 93.81 96 ASN A CA 1
ATOM 784 C C . ASN A 1 96 ? 24.126 -4.112 -8.689 1.00 93.81 96 ASN A C 1
ATOM 786 O O . ASN A 1 96 ? 25.023 -3.398 -8.234 1.00 93.81 96 ASN A O 1
ATOM 790 N N . GLU A 1 97 ? 23.476 -3.812 -9.810 1.00 93.88 97 GLU A N 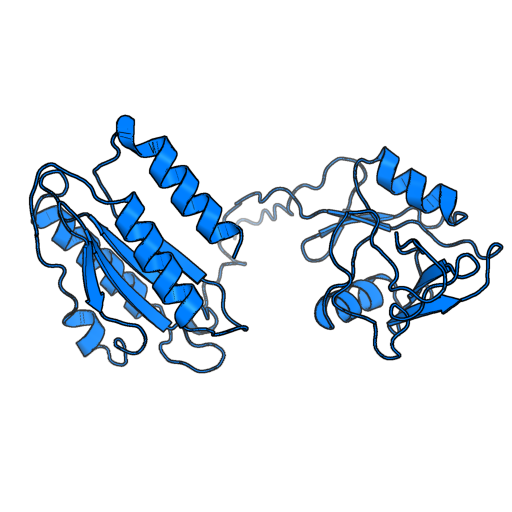1
ATOM 791 C CA . GLU A 1 97 ? 23.721 -2.651 -10.663 1.00 93.88 97 GLU A CA 1
ATOM 792 C C . GLU A 1 97 ? 23.682 -1.328 -9.879 1.00 93.88 97 GLU A C 1
ATOM 794 O O . GLU A 1 97 ? 24.447 -0.411 -10.181 1.00 93.88 97 GLU A O 1
ATOM 799 N N . LEU A 1 98 ? 22.848 -1.244 -8.832 1.00 94.50 98 LEU A N 1
ATOM 800 C CA . LEU A 1 98 ? 22.683 -0.030 -8.027 1.00 94.50 98 LEU A CA 1
ATOM 801 C C . LEU A 1 98 ? 23.541 0.027 -6.744 1.00 94.50 98 LEU A C 1
ATOM 803 O O . LEU A 1 98 ? 23.466 1.014 -6.007 1.00 94.50 98 LEU A O 1
ATOM 807 N N . MET A 1 99 ? 24.362 -0.992 -6.449 1.00 93.75 99 MET A N 1
ATOM 808 C CA . MET A 1 99 ? 25.134 -1.044 -5.191 1.00 93.75 99 MET A CA 1
ATOM 809 C C . MET A 1 99 ? 26.377 -0.150 -5.164 1.00 93.75 99 MET A C 1
ATOM 811 O O . MET A 1 99 ? 26.826 0.237 -4.086 1.00 93.75 99 MET A O 1
ATOM 815 N N . ASN A 1 100 ? 26.980 0.116 -6.320 1.00 92.38 100 ASN A N 1
ATOM 816 C CA . ASN A 1 100 ? 28.257 0.813 -6.407 1.00 92.38 100 ASN A CA 1
ATOM 817 C C . ASN A 1 100 ? 28.208 1.840 -7.535 1.00 92.38 100 ASN A C 1
ATOM 819 O O . ASN A 1 100 ? 28.504 1.535 -8.692 1.00 92.38 100 ASN A O 1
ATOM 823 N N . CYS A 1 101 ? 27.779 3.046 -7.193 1.00 93.88 101 CYS A N 1
ATOM 824 C CA . CYS A 1 101 ? 27.615 4.119 -8.143 1.00 93.88 101 CYS A CA 1
ATOM 825 C C . CYS A 1 101 ? 28.949 4.721 -8.562 1.00 93.88 101 CYS A C 1
ATOM 827 O O . CYS A 1 101 ? 29.933 4.736 -7.817 1.00 93.88 101 CYS A O 1
ATOM 829 N N . SER A 1 102 ? 28.950 5.236 -9.787 1.00 92.69 102 SER A N 1
ATOM 830 C CA . SER A 1 102 ? 30.013 6.070 -10.321 1.00 92.69 102 SER A CA 1
ATOM 831 C C . SER A 1 102 ? 29.391 7.277 -11.002 1.00 92.69 102 SER A C 1
ATOM 833 O O . SER A 1 102 ? 28.441 7.125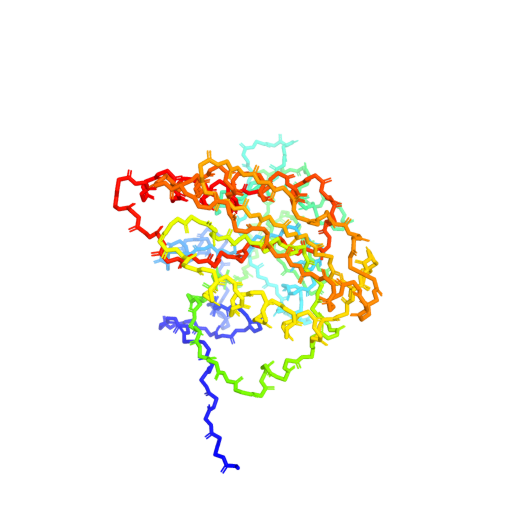 -11.765 1.00 92.69 102 SER A O 1
ATOM 835 N N . HIS A 1 103 ? 29.969 8.465 -10.823 1.00 90.12 103 HIS A N 1
ATOM 836 C CA . HIS A 1 103 ? 29.552 9.672 -11.551 1.00 90.12 103 HIS A CA 1
ATOM 837 C C . HIS A 1 103 ? 29.670 9.544 -13.079 1.00 90.12 103 HIS A C 1
ATOM 839 O O . HIS A 1 103 ? 29.163 10.390 -13.811 1.00 90.12 103 HIS A O 1
ATOM 845 N N . ARG A 1 104 ? 30.372 8.521 -13.577 1.00 86.94 104 ARG A N 1
ATOM 846 C CA . ARG A 1 104 ? 30.503 8.246 -15.014 1.00 86.94 104 ARG A CA 1
ATOM 847 C C . ARG A 1 104 ? 29.386 7.371 -15.567 1.00 86.94 104 ARG A C 1
ATOM 849 O O . ARG A 1 104 ? 29.285 7.232 -16.785 1.00 86.94 104 ARG A O 1
ATOM 856 N N . TYR A 1 105 ? 28.624 6.726 -14.690 1.00 89.94 105 TYR A N 1
ATOM 857 C CA . TYR A 1 105 ? 27.659 5.707 -15.061 1.00 89.94 105 TYR A CA 1
ATOM 858 C C . TYR A 1 105 ? 26.265 6.316 -15.016 1.00 89.94 105 TYR A C 1
ATOM 860 O O . TYR A 1 105 ? 25.910 7.046 -14.091 1.00 89.94 105 TYR A O 1
ATOM 868 N N . LEU A 1 106 ? 25.488 6.000 -16.040 1.00 90.62 106 LEU A N 1
ATOM 869 C CA . LEU A 1 106 ? 24.075 6.328 -16.124 1.00 90.62 106 LEU A CA 1
ATOM 870 C C . LEU A 1 106 ? 23.290 5.026 -16.060 1.00 90.62 106 LEU A C 1
ATOM 872 O O . LEU A 1 106 ? 23.807 3.975 -16.450 1.00 90.62 106 LEU A O 1
ATOM 876 N N . VAL A 1 107 ? 22.061 5.103 -15.560 1.00 93.06 107 VAL A N 1
ATOM 877 C CA . VAL A 1 107 ? 21.217 3.930 -15.358 1.00 93.06 107 VAL A CA 1
ATOM 878 C C . VAL A 1 107 ? 19.996 4.026 -16.258 1.00 93.06 107 VAL A C 1
ATOM 880 O O . VAL A 1 107 ? 19.320 5.053 -16.318 1.00 93.06 107 VAL A O 1
ATOM 883 N N . HIS A 1 108 ? 19.697 2.939 -16.955 1.00 92.50 108 HIS A N 1
ATOM 884 C CA . HIS A 1 108 ? 18.486 2.805 -17.751 1.00 92.50 108 HIS A CA 1
ATOM 885 C C . HIS A 1 108 ? 17.832 1.445 -17.513 1.00 92.50 108 HIS A C 1
ATOM 887 O O . HIS A 1 108 ? 18.466 0.488 -17.065 1.00 92.50 108 HIS A O 1
ATOM 893 N N . MET A 1 109 ? 16.541 1.372 -17.812 1.00 94.19 109 MET A N 1
ATOM 894 C CA . MET A 1 109 ? 15.765 0.138 -17.813 1.00 94.19 109 MET A CA 1
ATOM 895 C C . MET A 1 109 ? 15.770 -0.462 -19.216 1.00 94.19 109 MET A C 1
ATOM 897 O O . MET A 1 109 ? 15.425 0.231 -20.171 1.00 94.19 109 MET A O 1
ATOM 901 N N . GLU A 1 110 ? 16.119 -1.738 -19.334 1.00 91.88 110 GLU A N 1
ATOM 902 C CA . GLU A 1 110 ? 16.013 -2.568 -20.537 1.00 91.88 110 GLU A CA 1
ATOM 903 C C . GLU A 1 110 ? 14.961 -3.676 -20.328 1.00 91.88 110 GLU A C 1
ATOM 905 O O . GLU A 1 110 ? 14.454 -3.899 -19.225 1.00 91.88 110 GLU A O 1
ATOM 910 N N . ASN A 1 111 ? 14.661 -4.439 -21.382 1.00 89.56 111 ASN A N 1
ATOM 911 C CA . ASN A 1 111 ? 13.748 -5.589 -21.314 1.00 89.56 111 ASN A CA 1
ATOM 912 C C . ASN A 1 111 ? 14.215 -6.744 -20.419 1.00 89.56 111 ASN A C 1
ATOM 914 O O . ASN A 1 111 ? 13.423 -7.623 -20.087 1.00 89.56 111 ASN A O 1
ATOM 918 N N . ASN A 1 112 ? 15.500 -6.786 -20.087 1.00 87.75 112 ASN A N 1
ATOM 919 C CA . ASN A 1 112 ? 16.118 -7.815 -19.259 1.00 87.75 112 ASN A CA 1
ATOM 920 C C . ASN A 1 112 ? 16.471 -7.306 -17.849 1.00 87.75 112 ASN A C 1
ATOM 922 O O . ASN A 1 112 ? 16.984 -8.088 -17.047 1.00 87.75 112 ASN A O 1
ATOM 926 N N . GLY A 1 113 ? 16.184 -6.037 -17.540 1.00 91.81 113 GLY A N 1
ATOM 927 C CA . GLY A 1 113 ? 16.379 -5.453 -16.220 1.00 91.81 113 GLY A CA 1
ATOM 928 C C . GLY A 1 113 ? 17.072 -4.095 -16.241 1.00 91.81 113 GLY A C 1
ATOM 929 O O . GLY A 1 113 ? 16.970 -3.327 -17.194 1.00 91.81 113 GLY A O 1
ATOM 930 N N . ILE A 1 114 ? 17.764 -3.792 -15.147 1.00 93.62 114 ILE A N 1
ATOM 931 C CA . ILE A 1 114 ? 18.515 -2.549 -14.971 1.00 93.62 114 ILE A CA 1
ATOM 932 C C . ILE A 1 114 ? 19.883 -2.702 -15.629 1.00 93.62 114 ILE A C 1
ATOM 934 O O . ILE A 1 114 ? 20.532 -3.736 -15.491 1.00 93.62 114 ILE A O 1
ATOM 938 N N . SER A 1 115 ? 20.347 -1.650 -16.293 1.00 91.44 115 SER A N 1
ATOM 939 C CA . SER A 1 115 ? 21.701 -1.571 -16.826 1.00 91.44 115 SER A CA 1
ATOM 940 C C . SER A 1 115 ? 22.334 -0.252 -16.392 1.00 91.44 115 SER A C 1
ATOM 942 O O . SER A 1 115 ? 21.726 0.811 -16.521 1.00 91.44 115 SER A O 1
ATOM 944 N N . ALA A 1 116 ? 23.540 -0.334 -15.829 1.00 90.62 116 ALA A N 1
ATOM 945 C CA . ALA A 1 116 ? 24.330 0.809 -15.384 1.00 90.62 116 ALA A CA 1
ATOM 946 C C . ALA A 1 116 ? 25.686 0.784 -16.095 1.00 90.62 116 ALA A C 1
ATOM 948 O O . ALA A 1 116 ? 26.420 -0.202 -16.000 1.00 90.62 116 ALA A O 1
ATOM 949 N N . GLY A 1 117 ? 26.043 1.855 -16.804 1.00 85.62 117 GLY A N 1
ATOM 950 C CA . GLY A 1 117 ? 27.289 1.872 -17.570 1.00 85.62 117 GLY A CA 1
ATOM 951 C C . GLY A 1 117 ? 27.732 3.248 -18.052 1.00 85.62 117 GLY A C 1
ATOM 952 O O . GLY A 1 117 ? 26.971 4.217 -18.037 1.00 85.62 117 GLY A O 1
ATOM 953 N N . GLU A 1 118 ? 28.990 3.328 -18.495 1.00 74.25 118 GLU A N 1
ATOM 954 C CA . GLU A 1 118 ? 29.552 4.538 -19.102 1.00 74.25 118 GLU A CA 1
ATOM 955 C C . GLU A 1 118 ? 28.980 4.729 -20.505 1.00 74.25 118 GLU A C 1
ATOM 957 O O . GLU A 1 118 ? 29.468 4.135 -21.469 1.00 74.25 118 GLU A O 1
ATOM 962 N N . ASN A 1 119 ? 27.960 5.576 -20.656 1.00 63.31 119 ASN A N 1
ATOM 963 C CA . ASN A 1 119 ? 27.630 6.087 -21.981 1.00 63.31 119 ASN A CA 1
ATOM 964 C C . ASN A 1 119 ? 26.877 7.423 -21.960 1.00 63.31 119 ASN A C 1
ATOM 966 O O . ASN A 1 119 ? 25.666 7.506 -22.116 1.00 63.31 119 ASN A O 1
ATOM 970 N N . ILE A 1 120 ? 27.629 8.515 -21.846 1.00 53.81 120 ILE A N 1
ATOM 971 C CA . ILE A 1 120 ? 27.099 9.886 -21.937 1.00 53.81 120 ILE A CA 1
ATOM 972 C C . ILE A 1 120 ? 26.557 10.249 -23.337 1.00 53.81 120 ILE A C 1
ATOM 974 O O . ILE A 1 120 ? 25.901 11.277 -23.501 1.00 53.81 120 ILE A O 1
ATOM 978 N N . TYR A 1 121 ? 26.831 9.421 -24.354 1.00 57.34 121 TYR A N 1
ATOM 979 C CA . TYR A 1 121 ? 26.399 9.641 -25.738 1.00 57.34 121 TYR A CA 1
ATOM 980 C C . TYR A 1 121 ? 25.213 8.775 -26.154 1.00 57.34 121 TYR A C 1
ATOM 982 O O . TYR A 1 121 ? 24.654 8.997 -27.231 1.00 57.34 121 TYR A O 1
ATOM 990 N N . THR A 1 122 ? 24.805 7.800 -25.338 1.00 75.94 122 THR A N 1
ATOM 991 C CA . THR A 1 122 ? 23.532 7.131 -25.589 1.00 75.94 122 THR A CA 1
ATOM 992 C C . THR A 1 122 ? 22.419 8.125 -25.347 1.00 75.94 122 THR A C 1
ATOM 994 O O . THR A 1 122 ? 22.456 8.928 -24.420 1.00 75.94 122 THR A O 1
ATOM 997 N N . THR A 1 123 ? 21.435 8.097 -26.227 1.00 90.31 123 THR A N 1
ATOM 998 C CA . THR A 1 123 ? 20.167 8.769 -25.998 1.00 90.31 123 THR A CA 1
ATOM 999 C C . THR A 1 123 ? 19.146 7.689 -25.731 1.00 90.31 123 THR A C 1
ATOM 1001 O O . THR A 1 123 ? 19.192 6.645 -26.381 1.00 90.31 123 THR A O 1
ATOM 1004 N N . ALA A 1 124 ? 18.215 7.930 -24.824 1.00 91.94 124 ALA A N 1
ATOM 1005 C CA . ALA A 1 124 ? 17.084 7.055 -24.564 1.00 91.94 124 ALA A CA 1
ATOM 1006 C C . ALA A 1 124 ? 15.846 7.921 -24.301 1.00 91.94 124 ALA A C 1
ATOM 1008 O O . ALA A 1 124 ? 15.978 9.100 -23.966 1.00 91.94 124 ALA A O 1
ATOM 1009 N N . PRO A 1 125 ? 14.632 7.405 -24.516 1.00 94.31 125 PRO A N 1
ATOM 1010 C CA . PRO A 1 125 ? 13.425 8.093 -24.097 1.00 94.31 125 PRO A CA 1
ATOM 1011 C C . PRO A 1 125 ? 13.436 8.376 -22.591 1.00 94.31 125 PRO A C 1
ATOM 1013 O O . PRO A 1 125 ? 13.940 7.569 -21.809 1.00 94.31 125 PRO A O 1
ATOM 1016 N N . ALA A 1 126 ? 12.829 9.493 -22.199 1.00 95.38 126 ALA A N 1
ATOM 1017 C CA . ALA A 1 126 ? 12.394 9.681 -20.823 1.00 95.38 126 ALA A CA 1
ATOM 1018 C C . ALA A 1 126 ? 11.077 8.930 -20.623 1.00 95.38 126 ALA A C 1
ATOM 1020 O O . ALA A 1 126 ? 10.216 8.923 -21.515 1.00 95.38 126 ALA A O 1
ATOM 1021 N N . VAL A 1 127 ? 10.921 8.323 -19.456 1.00 95.75 127 VAL A N 1
ATOM 1022 C CA . VAL A 1 127 ? 9.663 7.748 -18.990 1.00 95.75 127 VAL A CA 1
ATOM 1023 C C . VAL A 1 127 ? 9.393 8.373 -17.643 1.00 95.75 127 VAL A C 1
ATOM 1025 O O . VAL A 1 127 ? 10.232 8.267 -16.767 1.00 95.75 127 VAL A O 1
ATOM 1028 N N . CYS A 1 128 ? 8.254 9.039 -17.495 1.00 95.44 128 CYS A N 1
ATOM 1029 C CA . CYS A 1 128 ? 7.847 9.670 -16.246 1.00 95.44 128 CYS A CA 1
ATOM 1030 C C . CYS A 1 128 ? 6.577 8.983 -15.776 1.00 95.44 128 CYS A C 1
ATOM 1032 O O . CYS A 1 128 ? 5.657 8.800 -16.580 1.00 95.44 128 CYS A O 1
ATOM 1034 N N . ALA A 1 129 ? 6.515 8.603 -14.508 1.00 93.25 129 ALA A N 1
ATOM 1035 C CA . ALA A 1 129 ? 5.421 7.796 -13.998 1.00 93.25 129 ALA A CA 1
ATOM 1036 C C . ALA A 1 129 ? 4.910 8.333 -12.669 1.00 93.25 129 ALA A C 1
ATOM 1038 O O . ALA A 1 129 ? 5.683 8.780 -11.830 1.00 93.25 129 ALA A O 1
ATOM 1039 N N . TYR A 1 130 ? 3.598 8.257 -12.484 1.00 87.19 130 TYR A N 1
ATOM 1040 C CA . TYR A 1 130 ? 2.961 8.533 -11.206 1.00 87.19 130 TYR A CA 1
ATOM 1041 C C . TYR A 1 130 ? 1.730 7.650 -11.025 1.00 87.19 130 TYR A C 1
ATOM 1043 O O . TYR A 1 130 ? 1.120 7.204 -12.006 1.00 87.19 130 TYR A O 1
ATOM 1051 N N . ASP A 1 131 ? 1.365 7.396 -9.773 1.00 80.50 131 ASP A N 1
ATOM 1052 C CA . ASP A 1 131 ? 0.136 6.678 -9.444 1.00 80.50 131 ASP A CA 1
ATOM 1053 C C . ASP A 1 131 ? -1.067 7.598 -9.732 1.00 80.50 131 ASP A C 1
ATOM 1055 O O . ASP A 1 131 ? -1.144 8.687 -9.144 1.00 80.50 131 ASP A O 1
ATOM 1059 N N . PRO A 1 132 ? -1.986 7.255 -10.663 1.00 73.31 132 PRO A N 1
ATOM 1060 C CA . PRO A 1 132 ? -3.184 8.051 -10.886 1.00 73.31 132 PRO A CA 1
ATOM 1061 C C . PRO A 1 132 ? -3.875 8.347 -9.551 1.00 73.31 132 PRO A C 1
ATOM 1063 O O . PRO A 1 132 ? -4.054 7.433 -8.747 1.00 73.31 132 PRO A O 1
ATOM 1066 N N . PRO A 1 133 ? -4.337 9.590 -9.305 1.00 61.19 133 PRO A N 1
ATOM 1067 C CA . PRO A 1 133 ? -5.160 9.853 -8.135 1.00 61.19 133 PRO A CA 1
ATOM 1068 C C . PRO A 1 133 ? -6.310 8.850 -8.146 1.00 61.19 133 PRO A C 1
ATOM 1070 O O . PRO A 1 133 ? -7.015 8.749 -9.153 1.00 61.19 133 PRO A O 1
ATOM 1073 N N . ALA A 1 134 ? -6.443 8.084 -7.058 1.00 51.53 134 ALA A N 1
ATOM 1074 C CA . ALA A 1 134 ? -7.402 6.996 -6.949 1.00 51.53 134 ALA A CA 1
ATOM 1075 C C . ALA A 1 134 ? -8.805 7.512 -7.290 1.00 51.53 134 ALA A C 1
ATOM 1077 O O . ALA A 1 134 ? -9.508 8.098 -6.465 1.00 51.53 134 ALA A O 1
ATOM 1078 N N . THR A 1 135 ? -9.218 7.313 -8.536 1.00 44.22 135 THR A N 1
ATOM 1079 C CA . THR A 1 135 ? -10.585 7.556 -8.962 1.00 44.22 135 THR A CA 1
ATOM 1080 C C . THR A 1 135 ? -11.312 6.272 -8.637 1.00 44.22 135 THR A C 1
ATOM 1082 O O . THR A 1 135 ? -11.276 5.309 -9.397 1.00 44.22 135 THR A O 1
ATOM 1085 N N . ILE A 1 136 ? -11.927 6.228 -7.452 1.00 39.25 136 ILE A N 1
ATOM 1086 C CA . ILE A 1 136 ? -12.849 5.150 -7.095 1.00 39.25 136 ILE A CA 1
ATOM 1087 C C . ILE A 1 136 ? -14.066 5.296 -8.013 1.00 39.25 136 ILE A C 1
ATOM 1089 O O . ILE A 1 136 ? -15.073 5.908 -7.666 1.00 39.25 136 ILE A O 1
ATOM 1093 N N . THR A 1 137 ? -13.952 4.764 -9.222 1.00 40.56 137 THR A N 1
ATOM 1094 C CA . THR A 1 137 ? -15.095 4.394 -10.039 1.00 40.56 137 THR A CA 1
ATOM 1095 C C . THR A 1 137 ? -15.277 2.907 -9.800 1.00 40.56 137 THR A C 1
ATOM 1097 O O . THR A 1 137 ? -14.464 2.079 -10.196 1.00 40.56 137 THR A O 1
ATOM 1100 N N . VAL A 1 138 ? -16.291 2.573 -9.002 1.00 39.09 138 VAL A N 1
ATOM 1101 C CA . VAL A 1 138 ? -16.646 1.182 -8.723 1.00 39.09 138 VAL A CA 1
ATOM 1102 C C . VAL A 1 138 ? -17.233 0.603 -10.009 1.00 39.09 138 VAL A C 1
ATOM 1104 O O . VAL A 1 138 ? -18.442 0.653 -10.225 1.00 39.09 138 VAL A O 1
ATOM 1107 N N . GLU A 1 139 ? -16.378 0.096 -10.896 1.00 45.62 139 GLU A N 1
ATOM 1108 C CA . GLU A 1 139 ? -16.818 -0.734 -12.011 1.00 45.62 139 GLU A CA 1
ATOM 1109 C C . GLU A 1 139 ? -17.138 -2.132 -11.491 1.00 45.62 139 GLU A C 1
ATOM 1111 O O . GLU A 1 139 ? -16.291 -2.862 -10.972 1.00 45.62 139 GLU A O 1
ATOM 1116 N N . SER A 1 140 ? -18.406 -2.511 -11.624 1.00 47.44 140 SER A N 1
ATOM 1117 C CA . SER A 1 140 ? -18.978 -3.738 -11.068 1.00 47.44 140 SER A CA 1
ATOM 1118 C C . SER A 1 140 ? -18.427 -5.041 -11.668 1.00 47.44 140 SER A C 1
ATOM 1120 O O . SER A 1 140 ? -18.893 -6.110 -11.283 1.00 47.44 140 SER A O 1
ATOM 1122 N N . SER A 1 141 ? -17.499 -4.988 -12.633 1.00 44.56 141 SER A N 1
ATOM 1123 C CA . SER A 1 141 ? -16.924 -6.170 -13.295 1.00 44.56 141 SER A CA 1
ATOM 1124 C C . SER A 1 141 ? -15.454 -6.444 -12.970 1.00 44.56 141 SER A C 1
ATOM 1126 O O . SER A 1 141 ? -15.083 -7.615 -12.948 1.00 44.56 141 SER A O 1
ATOM 1128 N N . ASP A 1 142 ? -14.644 -5.427 -12.649 1.00 40.91 142 ASP A N 1
ATOM 1129 C CA . ASP A 1 142 ? -13.257 -5.628 -12.179 1.00 40.91 142 ASP A CA 1
ATOM 1130 C C . ASP A 1 142 ? -13.206 -5.877 -10.664 1.00 40.91 142 ASP A C 1
ATOM 1132 O O . ASP A 1 142 ? -12.339 -6.592 -10.163 1.00 40.91 142 ASP A O 1
ATOM 1136 N N . CYS A 1 143 ? -14.236 -5.423 -9.942 1.00 42.25 143 CYS A N 1
ATOM 1137 C CA . CYS A 1 143 ? -14.684 -6.035 -8.696 1.00 42.25 143 CYS A CA 1
ATOM 1138 C C . CYS A 1 143 ? -15.709 -7.143 -8.974 1.00 42.25 143 CYS A C 1
ATOM 1140 O O . CYS A 1 143 ? -16.764 -7.186 -8.334 1.00 42.25 143 CYS A O 1
ATOM 1142 N N . ALA A 1 144 ? -15.385 -8.125 -9.822 1.00 45.62 144 ALA A N 1
ATOM 1143 C CA . ALA A 1 144 ? -15.803 -9.476 -9.467 1.00 45.62 144 ALA A CA 1
ATOM 1144 C C . ALA A 1 144 ? -15.075 -9.784 -8.157 1.00 45.62 144 ALA A C 1
ATOM 1146 O O . ALA A 1 144 ? -13.987 -10.356 -8.165 1.00 45.62 144 ALA A O 1
ATOM 1147 N N . CYS A 1 145 ? -15.626 -9.265 -7.050 1.00 48.12 145 CYS A N 1
ATOM 1148 C CA . CYS A 1 145 ? -15.153 -9.458 -5.702 1.00 48.12 145 CYS A CA 1
ATOM 1149 C C . CYS A 1 145 ? -15.047 -10.964 -5.606 1.00 48.12 145 CYS A C 1
ATOM 1151 O O . CYS A 1 145 ? -16.060 -11.661 -5.630 1.00 48.12 145 CYS A O 1
ATOM 1153 N N . ASN A 1 146 ? -13.822 -11.457 -5.695 1.00 56.56 146 ASN A N 1
ATOM 1154 C CA . ASN A 1 146 ? -13.523 -12.835 -5.447 1.00 56.56 146 ASN A CA 1
ATOM 1155 C C . ASN A 1 146 ? -12.876 -12.788 -4.079 1.00 56.56 146 ASN A C 1
ATOM 1157 O O . ASN A 1 146 ? -11.650 -12.688 -3.995 1.00 56.56 146 ASN A O 1
ATOM 1161 N N . PRO A 1 147 ? -13.680 -12.760 -3.004 1.00 54.97 147 PRO A N 1
ATOM 1162 C CA . PRO A 1 147 ? -13.156 -12.546 -1.668 1.00 54.97 147 PRO A CA 1
ATOM 1163 C C . PRO A 1 147 ? -12.177 -13.658 -1.269 1.00 54.97 147 PRO A C 1
ATOM 1165 O O . PRO A 1 147 ? -11.361 -13.466 -0.378 1.00 54.97 147 PRO A O 1
ATOM 1168 N N . SER A 1 148 ? -12.206 -14.792 -1.985 1.00 51.59 148 SER A N 1
ATOM 1169 C CA . SER A 1 148 ? -11.244 -15.886 -1.846 1.00 51.59 148 SER A CA 1
ATOM 1170 C C . SER A 1 148 ? -9.834 -15.574 -2.357 1.00 51.59 148 SER A C 1
ATOM 1172 O O . SER A 1 148 ? -8.926 -16.373 -2.164 1.00 51.59 148 SER A O 1
ATOM 1174 N N . LYS A 1 149 ? -9.635 -14.419 -3.003 1.00 56.72 149 LYS A N 1
ATOM 1175 C CA . LYS A 1 149 ? -8.325 -13.889 -3.410 1.00 56.72 149 LYS A CA 1
ATOM 1176 C C . LYS A 1 149 ? -7.917 -12.648 -2.613 1.00 56.72 149 LYS A C 1
ATOM 1178 O O . LYS A 1 149 ? -6.888 -12.051 -2.918 1.00 56.72 149 LYS A O 1
ATOM 1183 N N . ILE A 1 150 ? -8.713 -12.246 -1.621 1.00 63.72 150 ILE A N 1
ATOM 1184 C CA . ILE A 1 150 ? -8.394 -11.137 -0.724 1.00 63.72 150 ILE A CA 1
ATOM 1185 C C . ILE A 1 150 ? -7.618 -11.708 0.468 1.00 63.72 150 ILE A C 1
ATOM 1187 O O . ILE A 1 150 ? -8.165 -12.478 1.256 1.00 63.72 150 ILE A O 1
ATOM 1191 N N . TYR A 1 151 ? -6.348 -11.327 0.602 1.00 78.25 151 TYR A N 1
ATOM 1192 C CA . TYR A 1 151 ? -5.481 -11.705 1.722 1.00 78.25 151 TYR A CA 1
ATOM 1193 C C . TYR A 1 151 ? -5.030 -10.458 2.480 1.00 78.25 151 TYR A C 1
ATOM 1195 O O . TYR A 1 151 ? -4.093 -9.759 2.093 1.00 78.25 151 TYR A O 1
ATOM 1203 N N . LEU A 1 152 ? -5.753 -10.158 3.555 1.00 87.00 152 LEU A N 1
ATOM 1204 C CA . LEU A 1 152 ? -5.556 -8.967 4.374 1.00 87.00 152 LEU A CA 1
ATOM 1205 C C . LEU A 1 152 ? -5.373 -9.341 5.843 1.00 87.00 152 LEU A C 1
ATOM 1207 O O . LEU A 1 152 ? -5.891 -10.361 6.303 1.00 87.00 152 LEU A O 1
ATOM 1211 N N . ASP A 1 153 ? -4.685 -8.474 6.576 1.00 91.25 153 ASP A N 1
ATOM 1212 C CA . ASP A 1 153 ? -4.728 -8.427 8.035 1.00 91.25 153 ASP A CA 1
ATOM 1213 C C . ASP A 1 153 ? -5.774 -7.397 8.451 1.00 91.25 153 ASP A C 1
ATOM 1215 O O . ASP A 1 153 ? -5.531 -6.194 8.383 1.00 91.25 153 ASP A O 1
ATOM 1219 N N . ILE A 1 154 ? -6.964 -7.858 8.837 1.00 92.88 154 ILE A N 1
ATOM 1220 C CA . ILE A 1 154 ? -8.105 -6.981 9.122 1.00 92.88 154 ILE A CA 1
ATOM 1221 C C . ILE A 1 154 ? -8.329 -6.887 10.627 1.00 92.88 154 ILE A C 1
ATOM 1223 O O . ILE A 1 154 ? -8.512 -7.902 11.298 1.00 92.88 154 ILE A O 1
ATOM 1227 N N . VAL A 1 155 ? -8.407 -5.671 11.159 1.00 96.69 155 VAL A N 1
ATOM 1228 C CA . VAL A 1 155 ? -8.882 -5.423 12.524 1.00 96.69 155 VAL A CA 1
ATOM 1229 C C . VAL A 1 155 ? -10.195 -4.655 12.463 1.00 96.69 155 VAL A C 1
ATOM 1231 O O . VAL A 1 155 ? -10.232 -3.492 12.056 1.00 96.69 155 VAL A O 1
ATOM 1234 N N . PHE A 1 156 ? -11.286 -5.296 12.882 1.00 96.88 156 PHE A N 1
ATOM 1235 C CA . PHE A 1 156 ? -12.560 -4.611 13.095 1.00 96.88 156 PHE A CA 1
ATOM 1236 C C . PHE A 1 156 ? -12.542 -3.899 14.445 1.00 96.88 156 PHE A C 1
ATOM 1238 O O . PHE A 1 156 ? -12.265 -4.519 15.468 1.00 96.88 156 PHE A O 1
ATOM 1245 N N . VAL A 1 157 ? -12.860 -2.609 14.457 1.00 96.19 157 VAL A N 1
ATOM 1246 C CA . VAL A 1 157 ? -12.873 -1.768 15.656 1.00 96.19 157 VAL A CA 1
ATOM 1247 C C . VAL A 1 157 ? -14.278 -1.205 15.828 1.00 96.19 157 VAL A C 1
ATOM 1249 O O . VAL A 1 157 ? -14.728 -0.398 15.017 1.00 96.19 157 VAL A O 1
ATOM 1252 N N . VAL A 1 158 ? -14.982 -1.647 16.868 1.00 95.62 158 VAL A N 1
ATOM 1253 C CA . VAL A 1 158 ? -16.394 -1.305 17.093 1.00 95.62 158 VAL A CA 1
ATOM 1254 C C . VAL A 1 158 ? -16.534 -0.371 18.288 1.00 95.62 158 VAL A C 1
ATOM 1256 O O . VAL A 1 158 ? -16.093 -0.686 19.392 1.00 95.62 158 VAL A O 1
ATOM 1259 N N . ASP A 1 159 ? -17.171 0.774 18.076 1.00 93.12 159 ASP A N 1
ATOM 1260 C CA . ASP A 1 159 ? -17.631 1.637 19.159 1.00 93.12 159 ASP A CA 1
ATOM 1261 C C . ASP A 1 159 ? -18.759 0.936 19.924 1.00 93.12 159 ASP A C 1
ATOM 1263 O O . ASP A 1 159 ? -19.736 0.467 19.350 1.00 93.12 159 ASP A O 1
ATOM 1267 N N . THR A 1 160 ? -18.636 0.846 21.239 1.00 94.69 160 THR A N 1
ATOM 1268 C CA . THR A 1 160 ? -19.698 0.318 22.104 1.00 94.69 160 THR A CA 1
ATOM 1269 C C . THR A 1 160 ? -20.017 1.265 23.255 1.00 94.69 160 THR A C 1
ATOM 1271 O O . THR A 1 160 ? -20.505 0.842 24.308 1.00 94.69 160 THR A O 1
ATOM 1274 N N . SER A 1 161 ? -19.727 2.554 23.058 1.00 92.88 161 SER A N 1
ATOM 1275 C CA . SER A 1 161 ? -20.050 3.643 23.978 1.00 92.88 161 SER A CA 1
ATOM 1276 C C . SER A 1 161 ? -21.549 3.957 24.011 1.00 92.88 161 SER A C 1
ATOM 1278 O O . SER A 1 161 ? -22.347 3.424 23.240 1.00 92.88 161 SER A O 1
ATOM 1280 N N . ALA A 1 162 ? -21.950 4.880 24.889 1.00 90.56 162 ALA A N 1
ATOM 1281 C CA . ALA A 1 162 ? -23.342 5.314 25.017 1.00 90.56 162 ALA A CA 1
ATOM 1282 C C . ALA A 1 162 ? -23.940 5.924 23.733 1.00 90.56 162 ALA A C 1
ATOM 1284 O O . ALA A 1 162 ? -25.161 5.958 23.590 1.00 90.56 162 ALA A O 1
ATOM 1285 N N . ASN A 1 163 ? -23.105 6.378 22.796 1.00 87.44 163 ASN A N 1
ATOM 1286 C CA . ASN A 1 163 ? -23.543 6.936 21.514 1.00 87.44 163 ASN A CA 1
ATOM 1287 C C . ASN A 1 163 ? -23.825 5.860 20.451 1.00 87.44 163 ASN A C 1
ATOM 1289 O O . ASN A 1 163 ? -24.371 6.179 19.391 1.00 87.44 163 ASN A O 1
ATOM 1293 N N . MET A 1 164 ? -23.460 4.602 20.714 1.00 87.62 164 MET A N 1
ATOM 1294 C CA . MET A 1 164 ? -23.765 3.454 19.865 1.00 87.62 164 MET A CA 1
ATOM 1295 C C . MET A 1 164 ? -24.629 2.472 20.669 1.00 87.62 164 MET A C 1
ATOM 1297 O O . MET A 1 164 ? -24.096 1.560 21.297 1.00 87.62 164 MET A O 1
ATOM 1301 N N . PRO A 1 165 ? -25.964 2.677 20.721 1.00 86.00 165 PRO A N 1
ATOM 1302 C CA . PRO A 1 165 ? -26.869 1.853 21.518 1.00 86.00 165 PRO A CA 1
ATOM 1303 C C . PRO A 1 165 ? -26.730 0.359 21.213 1.00 86.00 165 PRO A C 1
ATOM 1305 O O . PRO A 1 165 ? -26.288 -0.029 20.134 1.00 86.00 165 PRO A O 1
ATOM 1308 N N . ARG A 1 166 ? -27.167 -0.492 22.152 1.00 87.62 166 ARG A N 1
ATOM 1309 C CA . ARG A 1 166 ? -27.036 -1.959 22.053 1.00 87.62 166 ARG A CA 1
ATOM 1310 C C . ARG A 1 166 ? -27.518 -2.527 20.718 1.00 87.62 166 ARG A C 1
ATOM 1312 O O . ARG A 1 166 ? -26.839 -3.385 20.166 1.00 87.62 166 ARG A O 1
ATOM 1319 N N . ASP A 1 167 ? -28.633 -2.026 20.198 1.00 86.38 167 ASP A N 1
ATOM 1320 C CA . ASP A 1 167 ? -29.183 -2.489 18.921 1.00 86.38 167 ASP A CA 1
ATOM 1321 C C . ASP A 1 167 ? -28.244 -2.141 17.754 1.00 86.38 167 ASP A C 1
ATOM 1323 O O . ASP A 1 167 ? -27.940 -2.996 16.932 1.00 86.38 167 ASP A O 1
ATOM 1327 N N . THR A 1 168 ? -27.658 -0.939 17.752 1.00 86.50 168 THR A N 1
ATOM 1328 C CA . THR A 1 168 ? -26.669 -0.506 16.750 1.00 86.50 168 THR A CA 1
ATOM 1329 C C . THR A 1 168 ? -25.349 -1.279 16.855 1.00 86.50 168 THR A C 1
ATOM 1331 O O . THR A 1 168 ? -24.710 -1.552 15.840 1.00 86.50 168 THR A O 1
ATOM 1334 N N . VAL A 1 169 ? -24.938 -1.685 18.062 1.00 90.50 169 VAL A N 1
ATOM 1335 C CA . VAL A 1 169 ? -23.816 -2.627 18.244 1.00 90.50 169 VAL A CA 1
ATOM 1336 C C . VAL A 1 169 ? -24.169 -4.004 17.674 1.00 90.50 169 VAL A C 1
ATOM 1338 O O . VAL A 1 169 ? -23.316 -4.660 17.071 1.00 90.50 169 VAL A O 1
ATOM 1341 N N . GLY A 1 170 ? -25.425 -4.434 17.815 1.00 86.69 170 GLY A N 1
ATOM 1342 C CA . GLY A 1 170 ? -25.960 -5.627 17.160 1.00 86.69 170 GLY A CA 1
ATOM 1343 C C . GLY A 1 170 ? -25.865 -5.540 15.635 1.00 86.69 170 GLY A C 1
ATOM 1344 O O . GLY A 1 170 ? -25.324 -6.451 15.011 1.00 86.69 170 GLY A O 1
ATOM 1345 N N . ASP A 1 171 ? -26.280 -4.418 15.045 1.00 88.00 171 ASP A N 1
ATOM 1346 C CA . ASP A 1 171 ? -26.190 -4.175 13.599 1.00 88.00 171 ASP A CA 1
ATOM 1347 C C . ASP A 1 171 ? -24.733 -4.161 13.103 1.00 88.00 171 ASP A C 1
ATOM 1349 O O . ASP A 1 171 ? -24.409 -4.753 12.067 1.00 88.00 171 ASP A O 1
ATOM 1353 N N . ALA A 1 172 ? -23.820 -3.547 13.864 1.00 89.38 172 ALA A N 1
ATOM 1354 C CA . ALA A 1 172 ? -22.386 -3.581 13.577 1.00 89.38 172 ALA A CA 1
ATOM 1355 C C . ALA A 1 172 ? -21.835 -5.014 13.637 1.00 89.38 172 ALA A C 1
ATOM 1357 O O . ALA A 1 172 ? -21.098 -5.434 12.746 1.00 89.38 172 ALA A O 1
ATOM 1358 N N . THR A 1 173 ? -22.248 -5.794 14.640 1.00 91.75 173 THR A N 1
ATOM 1359 C CA . THR A 1 173 ? -21.878 -7.211 14.769 1.00 91.75 173 THR A CA 1
ATOM 1360 C C . THR A 1 173 ? -22.361 -8.012 13.558 1.00 91.75 173 THR A C 1
ATOM 1362 O O . THR A 1 173 ? -21.567 -8.726 12.948 1.00 91.75 173 THR A O 1
ATOM 1365 N N . ALA A 1 174 ? -23.624 -7.846 13.154 1.00 84.62 174 ALA A N 1
ATOM 1366 C CA . ALA A 1 174 ? -24.205 -8.528 11.998 1.00 84.62 174 ALA A CA 1
ATOM 1367 C C . ALA A 1 174 ? -23.516 -8.137 10.678 1.00 84.62 174 ALA A C 1
ATOM 1369 O O . ALA A 1 174 ? -23.288 -8.985 9.810 1.00 84.62 174 ALA A O 1
ATOM 1370 N N . THR A 1 175 ? -23.125 -6.867 10.542 1.00 88.12 175 THR A N 1
ATOM 1371 C CA . THR A 1 175 ? -22.354 -6.361 9.395 1.00 88.12 175 THR A CA 1
ATOM 1372 C C . THR A 1 175 ? -20.987 -7.037 9.310 1.00 88.12 175 THR A C 1
ATOM 1374 O O . THR A 1 175 ? -20.585 -7.508 8.241 1.00 88.12 175 THR A O 1
ATOM 1377 N N . ILE A 1 176 ? -20.284 -7.146 10.441 1.00 92.75 176 ILE A N 1
ATOM 1378 C CA . ILE A 1 176 ? -18.995 -7.839 10.508 1.00 92.75 176 ILE A CA 1
ATOM 1379 C C . ILE A 1 176 ? -19.184 -9.316 10.172 1.00 92.75 176 ILE A C 1
ATOM 1381 O O . ILE A 1 176 ? -18.516 -9.810 9.272 1.00 92.75 176 ILE A O 1
ATOM 1385 N N . GLN A 1 177 ? -20.129 -10.009 10.810 1.00 89.62 177 GLN A N 1
ATOM 1386 C CA . GLN A 1 177 ? -20.406 -11.423 10.534 1.00 89.62 177 GLN A CA 1
ATOM 1387 C C . GLN A 1 177 ? -20.688 -11.681 9.050 1.00 89.62 177 GLN A C 1
ATOM 1389 O O . GLN A 1 177 ? -20.111 -12.595 8.464 1.00 89.62 177 GLN A O 1
ATOM 1394 N N . SER A 1 178 ? -21.513 -10.841 8.422 1.00 85.56 178 SER A N 1
ATOM 1395 C CA . SER A 1 178 ? -21.825 -10.935 6.990 1.00 85.56 178 SER A CA 1
ATOM 1396 C C . SER A 1 178 ? -20.583 -10.744 6.116 1.00 85.56 178 SER A C 1
ATOM 1398 O O . SER A 1 178 ? -20.394 -11.475 5.147 1.00 85.56 178 SER A O 1
ATOM 1400 N N . THR A 1 179 ? -19.707 -9.807 6.486 1.00 86.06 179 THR A N 1
ATOM 1401 C CA . THR A 1 179 ? -18.425 -9.586 5.803 1.00 86.06 179 THR A CA 1
ATOM 1402 C C . THR A 1 179 ? -17.513 -10.803 5.947 1.00 86.06 179 THR A C 1
ATOM 1404 O O . THR A 1 179 ? -16.920 -11.251 4.968 1.00 86.06 179 THR A O 1
ATOM 1407 N N . LEU A 1 180 ? -17.439 -11.377 7.152 1.00 88.50 180 LEU A N 1
ATOM 1408 C CA . LEU A 1 180 ? -16.606 -12.538 7.447 1.00 88.50 180 LEU A CA 1
ATOM 1409 C C . LEU A 1 180 ? -17.015 -13.769 6.631 1.00 88.50 180 LEU A C 1
ATOM 1411 O O . LEU A 1 180 ? -16.143 -14.481 6.152 1.00 88.50 180 LEU A O 1
ATOM 1415 N N . TYR A 1 181 ? -18.308 -13.995 6.392 1.00 84.00 181 TYR A N 1
ATOM 1416 C CA . TYR A 1 181 ? -18.754 -15.087 5.516 1.00 84.00 181 TYR A CA 1
ATOM 1417 C C . TYR A 1 181 ? -18.273 -14.970 4.070 1.00 84.00 181 TYR A C 1
ATOM 1419 O O . TYR A 1 181 ? -18.240 -15.971 3.357 1.00 84.00 181 TYR A O 1
ATOM 1427 N N . GLY A 1 182 ? -17.919 -13.763 3.633 1.00 79.56 182 GLY A N 1
ATOM 1428 C CA . GLY A 1 182 ? -17.312 -13.564 2.331 1.00 79.56 182 GLY A CA 1
ATOM 1429 C C . GLY A 1 182 ? -15.875 -14.068 2.279 1.00 79.56 182 GLY A C 1
ATOM 1430 O O . GLY A 1 182 ? -15.459 -14.521 1.228 1.00 79.56 182 GLY A O 1
ATOM 1431 N N . LEU A 1 183 ? -15.112 -14.011 3.371 1.00 81.38 183 LEU A N 1
ATOM 1432 C CA . LEU A 1 183 ? -13.654 -14.143 3.342 1.00 81.38 183 LEU A CA 1
ATOM 1433 C C . LEU A 1 183 ? -13.166 -15.593 3.470 1.00 81.38 183 LEU A C 1
ATOM 1435 O O . LEU A 1 183 ? -13.765 -16.419 4.158 1.00 81.38 183 LEU A O 1
ATOM 1439 N N . THR A 1 184 ? -12.009 -15.873 2.868 1.00 81.81 184 THR A N 1
ATOM 1440 C CA . THR A 1 184 ? -11.213 -17.068 3.186 1.00 81.81 184 THR A CA 1
ATOM 1441 C C . THR A 1 184 ? -10.296 -16.754 4.366 1.00 81.81 184 THR A C 1
ATOM 1443 O O . THR A 1 184 ? -9.525 -15.796 4.293 1.00 81.81 184 THR A O 1
ATOM 1446 N N . PHE A 1 185 ? -10.365 -17.550 5.440 1.00 83.44 185 PHE A N 1
ATOM 1447 C CA . PHE A 1 185 ? -9.581 -17.335 6.660 1.00 83.44 185 PHE A CA 1
ATOM 1448 C C . PHE A 1 185 ? -8.381 -18.252 6.785 1.00 83.44 185 PHE A C 1
ATOM 1450 O O . PHE A 1 185 ? -8.485 -19.446 6.518 1.00 83.44 185 PHE A O 1
ATOM 1457 N N . GLY A 1 186 ? -7.309 -17.700 7.341 1.00 74.56 186 GLY A N 1
ATOM 1458 C CA . GLY A 1 186 ? -6.150 -18.453 7.779 1.00 74.56 186 GLY A CA 1
ATOM 1459 C C . GLY A 1 186 ? -4.894 -17.593 7.812 1.00 74.56 186 GLY A C 1
ATOM 1460 O O . GLY A 1 186 ? -4.961 -16.362 7.860 1.00 74.56 186 GLY A O 1
ATOM 1461 N N . THR A 1 187 ? -3.745 -18.251 7.886 1.00 74.06 187 THR A N 1
ATOM 1462 C CA . THR A 1 187 ? -2.440 -17.591 8.031 1.00 74.06 187 THR A CA 1
ATOM 1463 C C . THR A 1 187 ? -1.578 -17.700 6.781 1.00 74.06 187 THR A C 1
ATOM 1465 O O . THR A 1 187 ? -0.568 -17.000 6.712 1.00 74.06 187 THR A O 1
ATOM 1468 N N . ASP A 1 188 ? -1.982 -18.511 5.803 1.00 67.25 188 ASP A N 1
ATOM 1469 C CA . ASP A 1 188 ? -1.209 -18.800 4.600 1.00 67.25 188 ASP A CA 1
ATOM 1470 C C . ASP A 1 188 ? -1.471 -17.778 3.477 1.00 67.25 188 ASP A C 1
ATOM 1472 O O . ASP A 1 188 ? -2.234 -16.813 3.610 1.00 67.25 188 ASP A O 1
ATOM 1476 N N . TYR A 1 189 ? -0.782 -17.957 2.346 1.00 63.72 189 TYR A N 1
ATOM 1477 C CA . TYR A 1 189 ? -0.995 -17.145 1.148 1.00 63.72 189 TYR A CA 1
ATOM 1478 C C . TYR A 1 189 ? -2.444 -17.251 0.665 1.00 63.72 189 TYR A C 1
ATOM 1480 O O . TYR A 1 189 ? -3.018 -18.335 0.632 1.00 63.72 189 TYR A O 1
ATOM 1488 N N . PHE A 1 190 ? -3.001 -16.122 0.219 1.00 70.56 190 PHE A N 1
ATOM 1489 C CA . PHE A 1 190 ? -4.395 -16.004 -0.227 1.00 70.56 190 PHE A CA 1
ATOM 1490 C C . PHE A 1 190 ? -5.451 -16.163 0.882 1.00 70.56 190 PHE A C 1
ATOM 1492 O O . PHE A 1 190 ? -6.640 -16.238 0.581 1.00 70.56 190 PHE A O 1
ATOM 1499 N N . GLU A 1 191 ? -5.041 -16.118 2.154 1.00 81.50 191 GLU A N 1
ATOM 1500 C CA . GLU A 1 191 ? -5.942 -16.156 3.305 1.00 81.50 191 GLU A CA 1
ATOM 1501 C C . GLU A 1 191 ? -5.910 -14.845 4.107 1.00 81.50 191 GLU A C 1
ATOM 1503 O O . GLU A 1 191 ? -4.855 -14.288 4.439 1.00 81.50 191 GLU A O 1
ATOM 1508 N N . SER A 1 192 ? -7.095 -14.346 4.455 1.00 88.00 192 SER A N 1
ATOM 1509 C CA . SER A 1 192 ? -7.249 -13.208 5.354 1.00 88.00 192 SER A CA 1
ATOM 1510 C C . SER A 1 192 ? -7.161 -13.652 6.810 1.00 88.00 192 SER A C 1
ATOM 1512 O O . SER A 1 192 ? -7.693 -14.689 7.205 1.00 88.00 192 SER A O 1
ATOM 1514 N N . ASN A 1 193 ? -6.525 -12.832 7.635 1.00 91.25 193 ASN A N 1
ATOM 1515 C CA . ASN A 1 193 ? -6.460 -13.032 9.071 1.00 91.25 193 ASN A CA 1
ATOM 1516 C C . ASN A 1 193 ? -7.185 -11.865 9.726 1.00 91.25 193 ASN A C 1
ATOM 1518 O O . ASN A 1 193 ? -7.016 -10.714 9.324 1.00 91.25 193 ASN A O 1
ATOM 1522 N N . VAL A 1 194 ? -8.050 -12.166 10.690 1.00 93.44 194 VAL A N 1
ATOM 1523 C CA . VAL A 1 194 ? -8.960 -11.170 11.252 1.00 93.44 194 VAL A CA 1
ATOM 1524 C C . VAL A 1 194 ? -8.873 -11.129 12.767 1.00 93.44 194 VAL A C 1
ATOM 1526 O O . VAL A 1 194 ? -8.861 -12.164 13.432 1.00 93.44 194 VAL A O 1
ATOM 1529 N N . ALA A 1 195 ? -8.860 -9.914 13.300 1.00 95.81 195 ALA A N 1
ATOM 1530 C CA . ALA A 1 195 ? -9.030 -9.606 14.706 1.00 95.81 195 ALA A CA 1
ATOM 1531 C C . ALA A 1 195 ? -10.201 -8.632 14.905 1.00 95.81 195 ALA A C 1
ATOM 1533 O O . ALA A 1 195 ? -10.681 -7.987 13.969 1.00 95.81 195 ALA A O 1
ATOM 1534 N N . ALA A 1 196 ? -10.674 -8.532 16.143 1.00 97.62 196 ALA A N 1
ATOM 1535 C CA . ALA A 1 196 ? -11.765 -7.648 16.514 1.00 97.62 196 ALA A CA 1
ATOM 1536 C C . ALA A 1 196 ? -11.509 -6.996 17.876 1.00 97.62 196 ALA A C 1
ATOM 1538 O O . ALA A 1 196 ? -11.205 -7.679 18.858 1.00 97.62 196 ALA A O 1
ATOM 1539 N N . LEU A 1 197 ? -11.702 -5.683 17.935 1.00 97.50 197 LEU A N 1
ATOM 1540 C CA . LEU A 1 197 ? -11.596 -4.834 19.113 1.00 97.50 197 LEU A CA 1
ATOM 1541 C C . LEU A 1 197 ? -12.919 -4.100 19.340 1.00 97.50 197 LEU A C 1
ATOM 1543 O O . LEU A 1 197 ? -13.638 -3.763 18.398 1.00 97.50 197 LEU A O 1
ATOM 1547 N N . THR A 1 198 ? -13.207 -3.797 20.596 1.00 96.38 198 THR A N 1
ATOM 1548 C CA . THR A 1 198 ? -14.263 -2.865 20.984 1.00 96.38 198 THR A CA 1
ATOM 1549 C C . THR A 1 198 ? -13.671 -1.700 21.759 1.00 96.38 198 THR A C 1
ATOM 1551 O O . THR A 1 198 ? -12.655 -1.866 22.439 1.00 96.38 198 THR A O 1
ATOM 1554 N N . TYR A 1 199 ? -14.300 -0.530 21.696 1.00 94.81 199 TYR A N 1
ATOM 1555 C CA . TYR A 1 199 ? -13.907 0.593 22.535 1.00 94.81 199 TYR A CA 1
ATOM 1556 C C . TYR A 1 199 ? -15.086 1.421 23.048 1.00 94.81 199 TYR A C 1
ATOM 1558 O O . TYR A 1 199 ? -16.130 1.531 22.413 1.00 94.81 199 TYR A O 1
ATOM 1566 N N . ALA A 1 200 ? -14.868 2.038 24.207 1.00 93.69 200 ALA A N 1
ATOM 1567 C CA . ALA A 1 200 ? -15.657 3.128 24.770 1.00 93.69 200 ALA A CA 1
ATOM 1568 C C . ALA A 1 200 ? -14.764 3.939 25.733 1.00 93.69 200 ALA A C 1
ATOM 1570 O O . ALA A 1 200 ? -13.748 4.487 25.300 1.00 93.69 200 ALA A O 1
ATOM 1571 N N . ASP A 1 201 ? -15.041 3.920 27.044 1.00 91.62 201 ASP A N 1
ATOM 1572 C CA . ASP A 1 201 ? -14.138 4.438 28.090 1.00 91.62 201 ASP A CA 1
ATOM 1573 C C . ASP A 1 201 ? -12.862 3.574 28.261 1.00 91.62 201 ASP A C 1
ATOM 1575 O O . ASP A 1 201 ? -11.877 3.987 28.883 1.00 91.62 201 ASP A O 1
ATOM 1579 N N . SER A 1 202 ? -12.856 2.363 27.697 1.00 92.31 202 SER A N 1
ATOM 1580 C CA . SER A 1 202 ? -11.713 1.441 27.611 1.00 92.31 202 SER A CA 1
ATOM 1581 C C . SER A 1 202 ? -11.683 0.770 26.238 1.00 92.31 202 SER A C 1
ATOM 1583 O O . SER A 1 202 ? -12.718 0.717 25.580 1.00 92.31 202 SER A O 1
ATOM 1585 N N . VAL A 1 203 ? -10.517 0.282 25.814 1.00 95.44 203 VAL A N 1
ATOM 1586 C CA . VAL A 1 203 ? -10.367 -0.577 24.630 1.00 95.44 203 VAL A CA 1
ATOM 1587 C C . VAL A 1 203 ? -10.254 -2.019 25.114 1.00 95.44 203 VAL A C 1
ATOM 1589 O O . VAL A 1 203 ? -9.600 -2.276 26.127 1.00 95.44 203 VAL A O 1
ATOM 1592 N N . GLN A 1 204 ? -10.939 -2.947 24.450 1.00 96.44 204 GLN A N 1
ATOM 1593 C CA . GLN A 1 204 ? -10.882 -4.371 24.771 1.00 96.44 204 GLN A CA 1
ATOM 1594 C C . GLN A 1 204 ? -10.773 -5.201 23.498 1.00 96.44 204 GLN A C 1
ATOM 1596 O O . GLN A 1 204 ? -11.555 -5.033 22.559 1.00 96.44 204 GLN A O 1
ATOM 1601 N N . THR A 1 205 ? -9.846 -6.155 23.492 1.00 97.25 205 THR A N 1
ATOM 1602 C CA . THR A 1 205 ? -9.789 -7.162 22.434 1.00 97.25 205 THR A CA 1
ATOM 1603 C C . THR A 1 205 ? -10.927 -8.170 22.590 1.00 97.25 205 THR A C 1
ATOM 1605 O O . THR A 1 205 ? -11.070 -8.809 23.629 1.00 97.25 205 THR A O 1
ATOM 1608 N N . VAL A 1 206 ? -11.730 -8.335 21.537 1.00 97.38 206 VAL A N 1
ATOM 1609 C CA . VAL A 1 206 ? -12.840 -9.303 21.464 1.00 97.38 206 VAL A CA 1
ATOM 1610 C C . VAL A 1 206 ? -12.364 -10.623 20.856 1.00 97.38 206 VAL A C 1
ATOM 1612 O O . VAL A 1 206 ? -12.731 -11.712 21.317 1.00 97.38 206 VAL A O 1
ATOM 1615 N N . ARG A 1 207 ? -11.528 -10.531 19.815 1.00 95.81 207 ARG A N 1
ATOM 1616 C CA . ARG A 1 207 ? -10.885 -11.663 19.138 1.00 95.81 207 ARG A CA 1
ATOM 1617 C C . ARG A 1 207 ? -9.499 -11.258 18.646 1.00 95.81 207 ARG A C 1
ATOM 1619 O O . ARG A 1 207 ? -9.347 -10.206 18.034 1.00 95.81 207 ARG A O 1
ATOM 1626 N N . TYR A 1 208 ? -8.514 -12.117 18.877 1.00 94.94 208 TYR A N 1
ATOM 1627 C CA . TYR A 1 208 ? -7.174 -11.981 18.305 1.00 94.94 208 TYR A CA 1
ATOM 1628 C C . TYR A 1 208 ? -7.109 -12.598 16.904 1.00 94.94 208 TYR A C 1
ATOM 1630 O O . TYR A 1 208 ? -7.953 -13.425 16.542 1.00 94.94 208 TYR A O 1
ATOM 1638 N N . PHE A 1 209 ? -6.066 -12.238 16.154 1.00 92.56 209 PHE A N 1
ATOM 1639 C CA . PHE A 1 209 ? -5.698 -12.915 14.915 1.00 92.56 209 PHE A CA 1
ATOM 1640 C C . PHE A 1 209 ? -5.591 -14.436 15.115 1.00 92.56 209 PHE A C 1
ATOM 1642 O O . PHE A 1 209 ? -5.181 -14.924 16.169 1.00 92.56 209 PHE A O 1
ATOM 1649 N N . GLY A 1 210 ? -6.014 -15.194 14.105 1.00 87.62 210 GLY A N 1
ATOM 1650 C CA . GLY A 1 210 ? -6.119 -16.653 14.141 1.00 87.62 210 GLY A CA 1
ATOM 1651 C C . GLY A 1 210 ? -7.330 -17.192 14.912 1.00 87.62 210 GLY A C 1
ATOM 1652 O O . GLY A 1 210 ? -7.484 -18.415 14.991 1.00 87.62 210 GLY A O 1
ATOM 1653 N N . GLY A 1 211 ? -8.176 -16.315 15.470 1.00 87.56 211 GLY A N 1
ATOM 1654 C CA . GLY A 1 211 ? -9.376 -16.675 16.232 1.00 87.56 211 GLY A CA 1
ATOM 1655 C C . GLY A 1 211 ? -10.613 -17.003 15.389 1.00 87.56 211 GLY A C 1
ATOM 1656 O O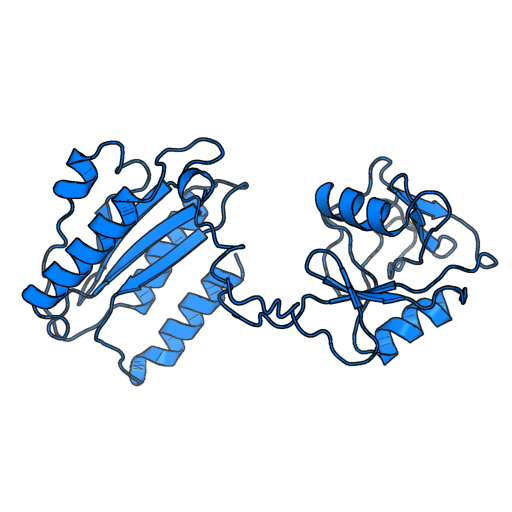 . GLY A 1 211 ? -11.540 -17.615 15.910 1.00 87.56 211 GLY A O 1
ATOM 1657 N N . PHE A 1 212 ? -10.635 -16.632 14.105 1.00 89.06 212 PHE A N 1
ATOM 1658 C CA . PHE A 1 212 ? -11.698 -17.000 13.165 1.00 89.06 212 PHE A CA 1
ATOM 1659 C C . PHE A 1 212 ? -11.212 -18.118 12.246 1.00 89.06 212 PHE A C 1
ATOM 1661 O O . PHE A 1 212 ? -10.340 -17.893 11.411 1.00 89.06 212 PHE A O 1
ATOM 1668 N N . ARG A 1 213 ? -11.749 -19.331 12.416 1.00 82.88 213 ARG A N 1
ATOM 1669 C CA . ARG A 1 213 ? -11.369 -20.509 11.612 1.00 82.88 213 ARG A CA 1
ATOM 1670 C C . ARG A 1 213 ? -12.568 -21.262 11.054 1.00 82.88 213 ARG A C 1
ATOM 1672 O O . ARG A 1 213 ? -12.446 -22.003 10.086 1.00 82.88 213 ARG A O 1
ATOM 1679 N N . THR A 1 214 ? -13.724 -21.104 11.684 1.00 82.12 214 THR A N 1
ATOM 1680 C CA . THR A 1 214 ? -14.944 -21.844 11.380 1.00 82.12 214 THR A CA 1
ATOM 1681 C C . THR A 1 214 ? -16.140 -20.905 11.285 1.00 82.12 214 THR A C 1
ATOM 1683 O O . THR A 1 214 ? -16.150 -19.817 11.860 1.00 82.12 214 THR A O 1
ATOM 1686 N N . ALA A 1 215 ? -17.206 -21.362 10.625 1.00 85.25 215 ALA A N 1
ATOM 1687 C CA . ALA A 1 215 ? -18.480 -20.644 10.618 1.00 85.25 215 ALA A CA 1
ATOM 1688 C C . ALA A 1 215 ? -19.020 -20.389 12.041 1.00 85.25 215 ALA A C 1
ATOM 1690 O O . ALA A 1 215 ? -19.640 -19.357 12.278 1.00 85.25 215 ALA A O 1
ATOM 1691 N N . ASN A 1 216 ? -18.735 -21.281 12.998 1.00 87.56 216 ASN A N 1
ATOM 1692 C CA . ASN A 1 216 ? -19.139 -21.105 14.394 1.00 87.56 216 ASN A CA 1
ATOM 1693 C C . ASN A 1 216 ? -18.384 -19.958 15.085 1.00 87.56 216 ASN A C 1
ATOM 1695 O O . ASN A 1 216 ? -18.966 -19.249 15.910 1.00 87.56 216 ASN A O 1
ATOM 1699 N N . ASP A 1 217 ? -17.113 -19.733 14.739 1.00 89.94 217 ASP A N 1
ATOM 1700 C CA . ASP A 1 217 ? -16.339 -18.596 15.258 1.00 89.94 217 ASP A CA 1
ATOM 1701 C C . ASP A 1 217 ? -16.938 -17.266 14.782 1.00 89.94 217 ASP A C 1
ATOM 1703 O O . ASP A 1 217 ? -16.969 -16.295 15.537 1.00 89.94 217 ASP A O 1
ATOM 1707 N N . ILE A 1 218 ? -17.488 -17.249 13.561 1.00 91.06 218 ILE A N 1
ATOM 1708 C CA . ILE A 1 218 ? -18.211 -16.101 13.000 1.00 91.06 218 ILE A CA 1
ATOM 1709 C C . ILE A 1 218 ? -19.537 -15.900 13.740 1.00 91.06 218 ILE A C 1
ATOM 1711 O O . ILE A 1 218 ? -19.775 -14.827 14.293 1.00 91.06 218 ILE A O 1
ATOM 1715 N N . THR A 1 219 ? -20.396 -16.924 13.818 1.00 89.94 219 THR A N 1
ATOM 1716 C CA . THR A 1 219 ? -21.720 -16.790 14.461 1.00 89.94 219 THR A CA 1
ATOM 1717 C C . THR A 1 219 ? -21.643 -16.495 15.955 1.00 89.94 219 THR A C 1
ATOM 1719 O O . THR A 1 219 ? -22.573 -15.918 16.509 1.00 89.94 219 THR A O 1
ATOM 1722 N N . SER A 1 220 ? -20.558 -16.900 16.622 1.00 92.56 220 SER A N 1
ATOM 1723 C CA . SER A 1 220 ? -20.339 -16.637 18.051 1.00 92.56 220 SER A CA 1
ATOM 1724 C C . SER A 1 220 ? -19.699 -15.277 18.337 1.00 92.56 220 SER A C 1
ATOM 1726 O O . SER A 1 220 ? -19.534 -14.918 19.507 1.00 92.56 220 SER A O 1
ATOM 1728 N N . LEU A 1 221 ? -19.327 -14.514 17.302 1.00 94.38 221 LEU A N 1
ATOM 1729 C CA . LEU A 1 221 ? -18.839 -13.152 17.468 1.00 94.38 221 LEU A CA 1
ATOM 1730 C C . LEU A 1 221 ? -19.930 -12.286 18.101 1.00 94.38 221 LEU A C 1
ATOM 1732 O O . LEU A 1 221 ? -21.020 -12.139 17.558 1.00 94.38 221 LEU A O 1
ATOM 1736 N N . SER A 1 222 ? -19.609 -11.691 19.243 1.00 94.06 222 SER A N 1
ATOM 1737 C CA . SER A 1 222 ? -20.467 -10.741 19.937 1.00 94.06 222 SER A CA 1
ATOM 1738 C C . SER A 1 222 ? -19.589 -9.679 20.576 1.00 94.06 222 SER A C 1
ATOM 1740 O O . SER A 1 222 ? -18.655 -10.003 21.311 1.00 94.06 222 SER A O 1
ATOM 1742 N N . PHE A 1 223 ? -19.908 -8.413 20.328 1.00 95.62 223 PHE A N 1
ATOM 1743 C CA . PHE A 1 223 ? -19.219 -7.290 20.952 1.00 95.62 223 PHE A CA 1
ATOM 1744 C C . PHE A 1 223 ? -19.908 -6.937 22.276 1.00 95.62 223 PHE A C 1
ATOM 1746 O O . PHE A 1 223 ? -21.129 -6.756 22.300 1.00 95.62 223 PHE A O 1
ATOM 1753 N N . PRO A 1 224 ? -19.175 -6.857 23.401 1.00 94.31 224 PRO A N 1
ATOM 1754 C CA . PRO A 1 224 ? -19.774 -6.441 24.659 1.00 94.31 224 PRO A CA 1
ATOM 1755 C C . PRO A 1 224 ? -20.107 -4.949 24.594 1.00 94.31 224 PRO A C 1
ATOM 1757 O O . PRO A 1 224 ? -19.259 -4.132 24.243 1.00 94.31 224 PRO A O 1
ATOM 1760 N N . TYR A 1 225 ? -21.336 -4.588 24.966 1.00 94.00 225 TYR A N 1
ATOM 1761 C CA . TYR A 1 225 ? -21.706 -3.185 25.137 1.00 94.00 225 TYR A CA 1
ATOM 1762 C C . TYR A 1 225 ? -21.054 -2.630 26.405 1.00 94.00 225 TYR A C 1
ATOM 1764 O O . TYR A 1 225 ? -21.454 -3.008 27.512 1.00 94.00 225 TYR A O 1
ATOM 1772 N N . LEU A 1 226 ? -20.060 -1.756 26.241 1.00 92.50 226 LEU A N 1
ATOM 1773 C CA . LEU A 1 226 ? -19.317 -1.163 27.353 1.00 92.50 226 LEU A CA 1
ATOM 1774 C C . LEU A 1 226 ? -20.031 0.059 27.948 1.00 92.50 226 LEU A C 1
ATOM 1776 O O . LEU A 1 226 ? -19.911 0.315 29.145 1.00 92.50 226 LEU A O 1
ATOM 1780 N N . GLY A 1 227 ? -20.808 0.788 27.143 1.00 85.69 227 GLY A N 1
ATOM 1781 C CA . GLY A 1 227 ? -21.365 2.078 27.537 1.00 85.69 227 GLY A CA 1
ATOM 1782 C C . GLY A 1 227 ? -20.265 3.105 27.830 1.00 85.69 227 GLY A C 1
ATOM 1783 O O . GLY A 1 227 ? -19.124 2.939 27.419 1.00 85.69 227 GLY A O 1
ATOM 1784 N N . GLY A 1 228 ? -20.605 4.179 28.541 1.00 84.94 228 GLY A N 1
ATOM 1785 C CA . GLY A 1 228 ? -19.659 5.261 28.838 1.00 84.94 228 GLY A CA 1
ATOM 1786 C C . GLY A 1 228 ? -19.772 6.438 27.871 1.00 84.94 228 GLY A C 1
ATOM 1787 O O . GLY A 1 228 ? -20.336 6.318 26.782 1.00 84.94 228 GLY A O 1
ATOM 1788 N N . SER A 1 229 ? -19.309 7.606 28.312 1.00 81.44 229 SER A N 1
ATOM 1789 C CA . SER A 1 229 ? -19.456 8.874 27.584 1.00 81.44 229 SER A CA 1
ATOM 1790 C C . SER A 1 229 ? -18.203 9.278 26.806 1.00 81.44 229 SER A C 1
ATOM 1792 O O . SER A 1 229 ? -18.274 10.191 25.980 1.00 81.44 229 SER A O 1
ATOM 1794 N N . SER A 1 230 ? -17.066 8.619 27.048 1.00 75.31 230 SER A N 1
ATOM 1795 C CA . SER A 1 230 ? -15.830 8.836 26.308 1.00 75.31 230 SER A CA 1
ATOM 1796 C C . SER A 1 230 ? -15.678 7.829 25.176 1.00 75.31 230 SER A C 1
ATOM 1798 O O . SER A 1 230 ? -16.184 6.708 25.207 1.00 75.31 230 SER A O 1
ATOM 1800 N N . THR A 1 231 ? -14.933 8.248 24.160 1.00 76.94 231 THR A N 1
ATOM 1801 C CA . THR A 1 231 ? -14.598 7.429 23.000 1.00 76.94 231 THR A CA 1
ATOM 1802 C C . THR A 1 231 ? -13.088 7.386 22.861 1.00 76.94 231 THR A C 1
ATOM 1804 O O . THR A 1 231 ? -12.462 8.289 22.303 1.00 76.94 231 THR A O 1
ATOM 1807 N N . LYS A 1 232 ? -12.475 6.313 23.370 1.00 88.56 232 LYS A N 1
ATOM 1808 C CA . LYS A 1 232 ? -11.043 6.019 23.204 1.00 88.56 232 LYS A CA 1
ATOM 1809 C C . LYS A 1 232 ? -10.693 5.548 21.788 1.00 88.56 232 LYS A C 1
ATOM 1811 O O . LYS A 1 232 ? -9.891 4.643 21.600 1.00 88.56 232 LYS A O 1
ATOM 1816 N N . MET A 1 233 ? -11.282 6.185 20.778 1.00 88.75 233 MET A N 1
ATOM 1817 C CA . MET A 1 233 ? -11.116 5.836 19.367 1.00 88.75 233 MET A CA 1
ATOM 1818 C C . MET A 1 233 ? -9.645 5.895 18.940 1.00 88.75 233 MET A C 1
ATOM 1820 O O . MET A 1 233 ? -9.160 4.973 18.297 1.00 88.75 233 MET A O 1
ATOM 1824 N N . ALA A 1 234 ? -8.912 6.943 19.334 1.00 87.81 234 ALA A N 1
ATOM 1825 C CA . ALA A 1 234 ? -7.492 7.068 19.004 1.00 87.81 234 ALA A CA 1
ATOM 1826 C C . ALA A 1 234 ? -6.646 5.948 19.634 1.00 87.81 234 ALA A C 1
ATOM 1828 O O . ALA A 1 234 ? -5.732 5.440 18.989 1.00 87.81 234 ALA A O 1
ATOM 1829 N N . ASP A 1 235 ? -6.965 5.537 20.864 1.00 91.00 235 ASP A N 1
ATOM 1830 C CA . ASP A 1 235 ? -6.281 4.419 21.522 1.00 91.00 235 ASP A CA 1
ATOM 1831 C C . ASP A 1 235 ? -6.639 3.089 20.845 1.00 91.00 235 ASP A C 1
ATOM 1833 O O . ASP A 1 235 ? -5.763 2.259 20.630 1.00 91.00 235 ASP A O 1
ATOM 1837 N N . ALA A 1 236 ? -7.896 2.919 20.423 1.00 93.12 236 ALA A N 1
ATOM 1838 C CA . ALA A 1 236 ? -8.352 1.734 19.703 1.00 93.12 236 ALA A CA 1
ATOM 1839 C C . ALA A 1 236 ? -7.686 1.593 18.327 1.00 93.12 236 ALA A C 1
ATOM 1841 O O . ALA A 1 236 ? -7.287 0.494 17.951 1.00 93.12 236 ALA A O 1
ATOM 1842 N N . ILE A 1 237 ? -7.510 2.702 17.597 1.00 91.69 237 ILE A N 1
ATOM 1843 C CA . ILE A 1 237 ? -6.755 2.720 16.336 1.00 91.69 237 ILE A CA 1
ATOM 1844 C C . ILE A 1 237 ? -5.297 2.331 16.599 1.00 91.69 237 ILE A C 1
ATOM 1846 O O . ILE A 1 237 ? -4.769 1.485 15.890 1.00 91.69 237 ILE A O 1
ATOM 1850 N N . LYS A 1 238 ? -4.652 2.878 17.638 1.00 92.75 238 LYS A N 1
ATOM 1851 C CA . LYS A 1 238 ? -3.268 2.511 17.992 1.00 92.75 238 LYS A CA 1
ATOM 1852 C C . LYS A 1 238 ? -3.122 1.034 18.359 1.00 92.75 238 LYS A C 1
ATOM 1854 O O . LYS A 1 238 ? -2.150 0.400 17.946 1.00 92.75 238 LYS A O 1
ATOM 1859 N N . GLU A 1 239 ? -4.062 0.484 19.124 1.00 95.12 239 GLU A N 1
ATOM 1860 C CA . GLU A 1 239 ? -4.068 -0.938 19.475 1.00 95.12 239 GLU A CA 1
ATOM 1861 C C . GLU A 1 239 ? -4.244 -1.804 18.222 1.00 95.12 239 GLU A C 1
ATOM 1863 O O . GLU A 1 239 ? -3.450 -2.717 18.004 1.00 95.12 239 GLU A O 1
ATOM 1868 N N . ALA A 1 240 ? -5.177 -1.450 17.332 1.00 94.94 240 ALA A N 1
ATOM 1869 C CA . ALA A 1 240 ? -5.362 -2.122 16.046 1.00 94.94 240 ALA A CA 1
ATOM 1870 C C . ALA A 1 240 ? -4.100 -2.075 15.168 1.00 94.94 240 ALA A C 1
ATOM 1872 O O . ALA A 1 240 ? -3.676 -3.110 14.651 1.00 94.94 240 ALA A O 1
ATOM 1873 N N . SER A 1 241 ? -3.454 -0.910 15.052 1.00 92.62 241 SER A N 1
ATOM 1874 C CA . SER A 1 241 ? -2.190 -0.761 14.322 1.00 92.62 241 SER A CA 1
ATOM 1875 C C . SER A 1 241 ? -1.093 -1.651 14.905 1.00 92.62 241 SER A C 1
ATOM 1877 O O . SER A 1 241 ? -0.369 -2.303 14.160 1.00 92.62 241 SER A O 1
ATOM 1879 N N . THR A 1 242 ? -1.002 -1.726 16.237 1.00 92.19 242 THR A N 1
ATOM 1880 C CA . THR A 1 242 ? -0.020 -2.573 16.933 1.00 92.19 242 THR A CA 1
ATOM 1881 C C . THR A 1 242 ? -0.282 -4.058 16.690 1.00 92.19 242 THR A C 1
ATOM 1883 O O . THR A 1 242 ? 0.662 -4.827 16.515 1.00 92.19 242 THR A O 1
ATOM 1886 N N . MET A 1 243 ? -1.552 -4.479 16.652 1.00 92.62 243 MET A N 1
ATOM 1887 C CA . MET A 1 243 ? -1.906 -5.860 16.319 1.00 92.62 243 MET A CA 1
ATOM 1888 C C . MET A 1 243 ? -1.449 -6.221 14.907 1.00 92.62 243 MET A C 1
ATOM 1890 O O . MET A 1 243 ? -0.865 -7.285 14.724 1.00 92.62 243 MET A O 1
ATOM 1894 N N . ILE A 1 244 ? -1.698 -5.345 13.928 1.00 90.75 244 ILE A N 1
ATOM 1895 C CA . ILE A 1 244 ? -1.313 -5.562 12.527 1.00 90.75 244 ILE A CA 1
ATOM 1896 C C . ILE A 1 244 ? 0.210 -5.643 12.397 1.00 90.75 244 ILE A C 1
ATOM 1898 O O . ILE A 1 244 ? 0.723 -6.623 11.862 1.00 90.75 244 ILE A O 1
ATOM 1902 N N . SER A 1 245 ? 0.943 -4.663 12.932 1.00 88.19 245 SER A N 1
ATOM 1903 C CA . SER A 1 245 ? 2.405 -4.637 12.813 1.00 88.19 245 SER A CA 1
ATOM 1904 C C . SER A 1 245 ? 3.073 -5.820 13.521 1.00 88.19 245 SER A C 1
ATOM 1906 O O . SER A 1 245 ? 4.064 -6.357 13.030 1.00 88.19 245 SER A O 1
ATOM 1908 N N . SER A 1 246 ? 2.496 -6.292 14.631 1.00 87.31 246 SER A N 1
ATOM 1909 C CA . SER A 1 246 ? 2.994 -7.464 15.367 1.00 87.31 246 SER A CA 1
ATOM 1910 C C . SER A 1 246 ? 2.663 -8.801 14.694 1.00 87.31 246 SER A C 1
ATOM 1912 O O . SER A 1 246 ? 3.301 -9.805 15.005 1.00 87.31 246 SER A O 1
ATOM 1914 N N . ASN A 1 247 ? 1.673 -8.844 13.796 1.00 82.81 247 ASN A N 1
ATOM 1915 C CA . ASN A 1 247 ? 1.272 -10.063 13.086 1.00 82.81 247 ASN A CA 1
ATOM 1916 C C . ASN A 1 247 ? 2.257 -10.445 11.959 1.00 82.81 247 ASN A C 1
ATOM 1918 O O . ASN A 1 247 ? 2.333 -11.615 11.593 1.00 82.81 247 ASN A O 1
ATOM 1922 N N . ALA A 1 248 ? 3.039 -9.476 11.457 1.00 66.75 248 ALA A N 1
ATOM 1923 C CA . ALA A 1 248 ? 4.223 -9.661 10.606 1.00 66.75 248 ALA A CA 1
ATOM 1924 C C . ALA A 1 248 ? 4.025 -10.544 9.350 1.00 66.75 248 ALA A C 1
ATOM 1926 O O . ALA A 1 248 ? 4.898 -11.335 8.984 1.00 66.75 248 ALA A O 1
ATOM 1927 N N . ARG A 1 249 ? 2.884 -10.412 8.656 1.00 78.06 249 ARG A N 1
ATOM 1928 C CA . ARG A 1 249 ? 2.644 -11.076 7.361 1.00 78.06 249 ARG A CA 1
ATOM 1929 C C . ARG A 1 249 ? 3.004 -10.150 6.198 1.00 78.06 249 ARG A C 1
ATOM 1931 O O . ARG A 1 249 ? 2.136 -9.494 5.628 1.00 78.06 249 ARG A O 1
ATOM 1938 N N . ASN A 1 250 ? 4.282 -10.157 5.811 1.00 73.12 250 ASN A N 1
ATOM 1939 C CA . ASN A 1 250 ? 4.893 -9.258 4.809 1.00 73.12 250 ASN A CA 1
ATOM 1940 C C . ASN A 1 250 ? 4.204 -9.251 3.429 1.00 73.12 250 ASN A C 1
ATOM 1942 O O . ASN A 1 250 ? 4.417 -8.343 2.635 1.00 73.12 250 ASN A O 1
ATOM 1946 N N . PHE A 1 251 ? 3.423 -10.286 3.111 1.00 70.62 251 PHE A N 1
ATOM 1947 C CA . PHE A 1 251 ? 2.702 -10.418 1.842 1.00 70.62 251 PHE A CA 1
ATOM 1948 C C . PHE A 1 251 ? 1.263 -9.884 1.899 1.00 70.62 251 PHE A C 1
ATOM 1950 O O . PHE A 1 251 ? 0.555 -9.957 0.899 1.00 70.62 251 PHE A O 1
ATOM 1957 N N . THR A 1 252 ? 0.804 -9.384 3.047 1.00 76.19 252 THR A N 1
ATOM 1958 C CA . THR A 1 252 ? -0.565 -8.886 3.240 1.00 76.19 252 THR A CA 1
ATOM 1959 C C . THR A 1 252 ? -0.573 -7.389 3.496 1.00 76.19 252 THR A C 1
ATOM 1961 O O . THR A 1 252 ? 0.412 -6.820 3.959 1.00 76.19 252 THR A O 1
ATOM 1964 N N . ARG A 1 253 ? -1.703 -6.742 3.201 1.00 82.75 253 ARG A N 1
ATOM 1965 C CA . ARG A 1 253 ? -1.941 -5.355 3.611 1.00 82.75 253 ARG A CA 1
ATOM 1966 C C . ARG A 1 253 ? -2.761 -5.338 4.895 1.00 82.75 253 ARG A C 1
ATOM 1968 O O . ARG A 1 253 ? -3.745 -6.073 5.013 1.00 82.75 253 ARG A O 1
ATOM 1975 N N . GLY A 1 254 ? -2.370 -4.474 5.825 1.00 87.12 254 GLY A N 1
ATOM 1976 C CA . GLY A 1 254 ? -3.147 -4.181 7.021 1.00 87.12 254 GLY A CA 1
ATOM 1977 C C . GLY A 1 254 ? -4.366 -3.319 6.703 1.00 87.12 254 GLY A C 1
ATOM 1978 O O . GLY A 1 254 ? -4.270 -2.358 5.941 1.00 87.12 254 GLY A O 1
ATOM 1979 N N . VAL A 1 255 ? -5.507 -3.621 7.316 1.00 90.31 255 VAL A N 1
ATOM 1980 C CA . VAL A 1 255 ? -6.736 -2.831 7.202 1.00 90.31 255 VAL A CA 1
ATOM 1981 C C . VAL A 1 255 ? -7.391 -2.688 8.570 1.00 90.31 255 VAL A C 1
ATOM 1983 O O . VAL A 1 255 ? -7.665 -3.674 9.249 1.00 90.31 255 VAL A O 1
ATOM 1986 N N . ILE A 1 256 ? -7.711 -1.453 8.952 1.00 92.00 256 ILE A N 1
ATOM 1987 C CA . ILE A 1 256 ? -8.516 -1.155 10.139 1.00 92.00 256 ILE A CA 1
ATOM 1988 C C . ILE A 1 256 ? -9.903 -0.719 9.668 1.00 92.00 256 ILE A C 1
ATOM 1990 O O . ILE A 1 256 ? -10.036 0.274 8.953 1.00 92.00 256 ILE A O 1
ATOM 1994 N N . VAL A 1 257 ? -10.941 -1.450 10.075 1.00 92.06 257 VAL A N 1
ATOM 1995 C CA . VAL A 1 257 ? -12.338 -1.109 9.773 1.00 92.06 257 VAL A CA 1
ATOM 1996 C C . VAL A 1 257 ? -12.990 -0.563 11.034 1.00 92.06 257 VAL A C 1
ATOM 1998 O O . VAL A 1 257 ? -13.242 -1.306 11.980 1.00 92.06 257 VAL A O 1
ATOM 2001 N N . LEU A 1 258 ? -13.267 0.740 11.046 1.00 90.81 258 LEU A N 1
ATOM 2002 C CA . LEU A 1 258 ? -13.872 1.433 12.181 1.00 90.81 258 LEU A CA 1
ATOM 2003 C C . LEU A 1 258 ? -15.392 1.546 12.007 1.00 90.81 258 LEU A C 1
ATOM 2005 O O . LEU A 1 258 ? -15.862 2.175 11.059 1.00 90.81 258 LEU A O 1
ATOM 2009 N N . LEU A 1 259 ? -16.155 0.992 12.950 1.00 91.12 259 LEU A N 1
ATOM 2010 C CA . LEU A 1 259 ? -17.609 1.132 13.028 1.00 91.12 259 LEU A CA 1
ATOM 2011 C C . LEU A 1 259 ? -17.952 1.988 14.246 1.00 91.12 259 LEU A C 1
ATOM 2013 O O . LEU A 1 259 ? -17.762 1.561 15.381 1.00 91.12 259 LEU A O 1
ATOM 2017 N N . THR A 1 260 ? -18.416 3.213 14.008 1.00 88.00 260 THR A N 1
ATOM 2018 C CA . THR A 1 260 ? -18.619 4.213 15.061 1.00 88.00 260 THR A CA 1
ATOM 2019 C C . THR A 1 260 ? -19.786 5.138 14.753 1.00 88.00 260 THR A C 1
ATOM 2021 O O . THR A 1 260 ? -20.020 5.487 13.597 1.00 88.00 260 THR A O 1
ATOM 2024 N N . ASN A 1 261 ? -20.479 5.576 15.805 1.00 83.00 261 ASN A N 1
ATOM 2025 C CA . ASN A 1 261 ? -21.432 6.688 15.754 1.00 83.00 261 ASN A CA 1
ATOM 2026 C C . ASN A 1 261 ? -20.924 7.915 16.542 1.00 83.00 261 ASN A C 1
ATOM 2028 O O . ASN A 1 261 ? -21.579 8.954 16.605 1.00 83.00 261 ASN A O 1
ATOM 2032 N N . SER A 1 262 ? -19.734 7.807 17.141 1.00 68.56 262 SER A N 1
ATOM 2033 C CA . SER A 1 262 ? -19.133 8.840 17.979 1.00 68.56 262 SER A CA 1
ATOM 2034 C C . SER A 1 262 ? -17.997 9.553 17.265 1.00 68.56 262 SER A C 1
ATOM 2036 O O . SER A 1 262 ? -16.820 9.273 17.497 1.00 68.56 262 SER A O 1
ATOM 2038 N N . ILE A 1 263 ? -18.323 10.523 16.418 1.00 64.69 263 ILE A N 1
ATOM 2039 C CA . ILE A 1 263 ? -17.324 11.494 15.964 1.00 64.69 263 ILE A CA 1
ATOM 2040 C C . ILE A 1 263 ? -17.399 12.708 16.886 1.00 64.69 263 ILE A C 1
ATOM 2042 O O . ILE A 1 263 ? -18.326 13.511 16.809 1.00 64.69 263 ILE A O 1
ATOM 2046 N N . ASN A 1 264 ? -16.407 12.849 17.766 1.00 62.38 264 ASN A N 1
ATOM 2047 C CA . ASN A 1 264 ? -16.227 14.057 18.567 1.00 62.38 264 ASN A CA 1
ATOM 2048 C C . ASN A 1 264 ? -15.154 14.944 17.920 1.00 62.38 264 ASN A C 1
ATOM 2050 O O . ASN A 1 264 ? -14.002 14.528 17.787 1.00 62.38 264 ASN A O 1
ATOM 2054 N N . GLN A 1 265 ? -15.517 16.184 17.567 1.00 57.19 265 GLN A N 1
ATOM 2055 C CA . GLN A 1 265 ? -14.605 17.178 16.985 1.00 57.19 265 GLN A CA 1
ATOM 2056 C C . GLN A 1 265 ? -13.347 17.428 17.836 1.00 57.19 265 GLN A C 1
ATOM 2058 O O . GLN A 1 265 ? -12.295 17.737 17.281 1.00 57.19 265 GLN A O 1
ATOM 2063 N N . GLN A 1 266 ? -13.415 17.233 19.158 1.00 57.50 266 GLN A N 1
ATOM 2064 C CA . GLN A 1 266 ? -12.269 17.392 20.062 1.00 57.50 266 GLN A CA 1
ATOM 2065 C C . GLN A 1 266 ? -11.178 16.326 19.859 1.00 57.50 266 GLN A C 1
ATOM 2067 O O . GLN A 1 266 ? -10.011 16.590 20.137 1.00 57.50 266 GLN A O 1
ATOM 2072 N N . ASN A 1 267 ? -11.531 15.155 19.320 1.00 61.28 267 ASN A N 1
ATOM 2073 C CA . ASN A 1 267 ? -10.616 14.025 19.133 1.00 61.28 267 ASN A CA 1
ATOM 2074 C C . ASN A 1 267 ? -10.204 13.822 17.665 1.00 61.28 267 ASN A C 1
ATOM 2076 O O . ASN A 1 267 ? -9.471 12.889 17.352 1.00 61.28 267 ASN A O 1
ATOM 2080 N N . VAL A 1 268 ? -10.637 14.686 16.741 1.00 67.25 268 VAL A N 1
ATOM 2081 C CA . VAL A 1 268 ? -10.346 14.523 15.304 1.00 67.25 268 VAL A CA 1
ATOM 2082 C C . VAL A 1 268 ? -8.846 14.593 15.019 1.00 67.25 268 VAL A C 1
ATOM 2084 O O . VAL A 1 268 ? -8.342 13.805 14.224 1.00 67.25 268 VAL A O 1
ATOM 2087 N N . ALA A 1 269 ? -8.112 15.484 15.692 1.00 67.62 269 ALA A N 1
ATOM 2088 C CA . ALA A 1 269 ? -6.666 15.607 15.509 1.00 67.62 269 ALA A CA 1
ATOM 2089 C C . ALA A 1 269 ? -5.909 14.353 15.980 1.00 67.62 269 ALA A C 1
ATOM 2091 O O . ALA A 1 269 ? -5.009 13.883 15.287 1.00 67.62 269 ALA A O 1
ATOM 2092 N N . SER A 1 270 ? -6.298 13.774 17.122 1.00 68.50 270 SER A N 1
ATOM 2093 C CA . SER A 1 270 ? -5.677 12.551 17.642 1.00 68.50 270 SER A CA 1
ATOM 2094 C C . SER A 1 270 ? -6.050 11.319 16.819 1.00 68.50 270 SER A C 1
ATOM 2096 O O . SER A 1 270 ? -5.191 10.475 16.583 1.00 68.50 270 SER A O 1
ATOM 2098 N N . CYS A 1 271 ? -7.286 11.238 16.316 1.00 69.62 271 CYS A N 1
ATOM 2099 C CA . CYS A 1 271 ? -7.711 10.164 15.415 1.00 69.62 271 CYS A CA 1
ATOM 2100 C C . CYS A 1 271 ? -7.014 10.258 14.053 1.00 69.62 271 CYS A C 1
ATOM 2102 O O . CYS A 1 271 ? -6.575 9.239 13.530 1.00 69.62 271 CYS A O 1
ATOM 2104 N N . ARG A 1 272 ? -6.848 11.472 13.505 1.00 74.56 272 ARG A N 1
ATOM 2105 C CA . ARG A 1 272 ? -6.067 11.695 12.281 1.00 74.56 272 ARG A CA 1
ATOM 2106 C C . ARG A 1 272 ? -4.606 11.303 12.488 1.00 74.56 272 ARG A C 1
ATOM 2108 O O . ARG A 1 272 ? -4.097 10.519 11.709 1.00 74.56 272 ARG A O 1
ATOM 2115 N N . SER A 1 273 ? -3.976 11.749 13.574 1.00 71.31 273 SER A N 1
ATOM 2116 C CA . SER A 1 273 ? -2.594 11.368 13.891 1.00 71.31 273 SER A CA 1
ATOM 2117 C C . SER A 1 273 ? -2.425 9.853 14.064 1.00 71.31 273 SER A C 1
ATOM 2119 O O . SER A 1 273 ? -1.447 9.298 13.573 1.00 71.31 273 SER A O 1
ATOM 2121 N N . ALA A 1 274 ? -3.380 9.171 14.705 1.00 70.81 274 ALA A N 1
ATOM 2122 C CA . ALA A 1 274 ? -3.358 7.714 14.827 1.00 70.81 274 ALA A CA 1
ATOM 2123 C C . ALA A 1 274 ? -3.521 7.020 13.461 1.00 70.81 274 ALA A C 1
ATOM 2125 O O . ALA A 1 274 ? -2.803 6.066 13.170 1.00 70.81 274 ALA A O 1
ATOM 2126 N N . ALA A 1 275 ? -4.415 7.519 12.605 1.00 72.62 275 ALA A N 1
ATOM 2127 C CA . ALA A 1 275 ? -4.618 6.990 11.259 1.00 72.62 275 ALA A CA 1
ATOM 2128 C C . ALA A 1 275 ? -3.416 7.242 10.335 1.00 72.62 275 ALA A C 1
ATOM 2130 O O . ALA A 1 275 ? -3.057 6.363 9.561 1.00 72.62 275 ALA A O 1
ATOM 2131 N N . ASP A 1 276 ? -2.775 8.406 10.423 1.00 73.75 276 ASP A N 1
ATOM 2132 C CA . ASP A 1 276 ? -1.583 8.722 9.633 1.00 73.75 276 ASP A CA 1
ATOM 2133 C C . ASP A 1 276 ? -0.396 7.860 10.088 1.00 73.75 276 ASP A C 1
ATOM 2135 O O . ASP A 1 276 ? 0.252 7.238 9.256 1.00 73.75 276 ASP A O 1
ATOM 2139 N N . SER A 1 277 ? -0.225 7.651 11.401 1.00 68.88 277 SER A N 1
ATOM 2140 C CA . SER A 1 277 ? 0.793 6.718 11.914 1.00 68.88 277 SER A CA 1
ATOM 2141 C C . SER A 1 277 ? 0.599 5.270 11.454 1.00 68.88 277 SER A C 1
ATOM 2143 O O . SER A 1 277 ? 1.545 4.495 11.464 1.00 68.88 277 SER A O 1
ATOM 2145 N N . PHE A 1 278 ? -0.619 4.881 11.068 1.00 73.06 278 PHE A N 1
ATOM 2146 C CA . PHE A 1 278 ? -0.873 3.564 10.490 1.00 73.06 278 PHE A CA 1
ATOM 2147 C C . PHE A 1 278 ? -0.471 3.488 9.011 1.00 73.06 278 PHE A C 1
ATOM 2149 O O . PHE A 1 278 ? -0.041 2.433 8.570 1.00 73.06 278 PHE A O 1
ATOM 2156 N N . LYS A 1 279 ? -0.604 4.585 8.255 1.00 61.59 279 LYS A N 1
ATOM 2157 C CA . LYS A 1 279 ? -0.254 4.634 6.825 1.00 61.59 279 LYS A CA 1
ATOM 2158 C C . LYS A 1 279 ? 1.251 4.627 6.573 1.00 61.59 279 LYS A C 1
ATOM 2160 O O . LYS A 1 279 ? 1.666 4.194 5.507 1.00 61.59 279 LYS A O 1
ATOM 2165 N N . ASP A 1 280 ? 2.023 5.128 7.534 1.00 49.72 280 ASP A N 1
ATOM 2166 C CA . ASP A 1 280 ? 3.482 5.248 7.446 1.00 49.72 280 ASP A CA 1
ATOM 2167 C C . ASP A 1 280 ? 4.226 3.978 7.928 1.00 49.72 280 ASP A C 1
ATOM 2169 O O . ASP A 1 280 ? 5.449 4.004 8.067 1.00 49.72 280 ASP A O 1
ATOM 2173 N N . ASN A 1 281 ? 3.500 2.886 8.215 1.00 45.19 281 ASN A N 1
ATOM 2174 C CA . ASN A 1 281 ? 4.031 1.564 8.590 1.00 45.19 281 ASN A CA 1
ATOM 2175 C C . ASN A 1 281 ? 3.751 0.529 7.497 1.00 45.19 281 ASN A C 1
ATOM 2177 O O . ASN A 1 281 ? 4.577 -0.401 7.373 1.00 45.19 281 ASN A O 1
#

Secondary structure (DSSP, 8-state):
---------PPTT-EEETTEEEEE-TT--B-HHHHHHHHHHTT-BPPP--SHHHHHHHHHHH-TT--EE--EE-SSTTSPPEETT--------TT-TTSS--TT-EEEEETTEEEEE--TT--B-BEEEEPPP------TTTT---GGG--EEEEEEEE-STTS-HHHHHHHHHHHHHHHHHSPBSSSTT-BEEEEEEESSSEEEEE-TT---SHHHHHT--------S---HHHHHHHHHHHHHHH--TTSEEEEEEE-S---GGGHHHHHHHHHHHHT-

Sequence (281 aa):
IITYSHVPACRSGFTYYKGWCVYSTQPTRLHYDDAVNTCKNLGEFSPSIHSKYDLDFWSDYAGTDQHFWLDTYCPEDGKLYAWMDGTTTDYFGPNNELMNCSHRYLVHMENNGISAGENIYTTAPAVCAYDPPATITVESSDCACNPSKIYLDIVFVVDTSANMPRDTVGDATATIQSTLYGLTFGTDYFESNVAALTYADSVQTVRYFGGFRTANDITSLSFPYLGGSSTKMADAIKEASTMISSNARNFTRGVIVLLTNSINQQNVASCRSAADSFKDN

Organism: NCBI:txid358040

Foldseek 3Di:
DDDDDDDQDDPPQFDDDPQKTKHKPPPDWAFQVVLQVVQVVVVFAFDDDQDPVSFQRVLVVQDAPAKAFHQWADPDFQAFIAHPVRDDPNDQKPVSLRGGDDRQWTWMRHNVGIDIDRDSPDTHMRMTIDRRDPPPPPDVPVPPVQQLQAAAAEEEEEELAQLQDPVNQVVSLVVVLVVVVSHADDLDHSHYWYWYWYWFPHIDTQGATVQDDDNVSSVPRHDDRPYYDGTPLLVSLQVLLVSRVVSPPPVHYYYYHYHDPDDDPVCPVSNVVSVVVSVVD

InterPro domains:
  IPR001304 C-type lectin-like [SM00034] (10-129)
  IPR002035 von Willebrand factor, t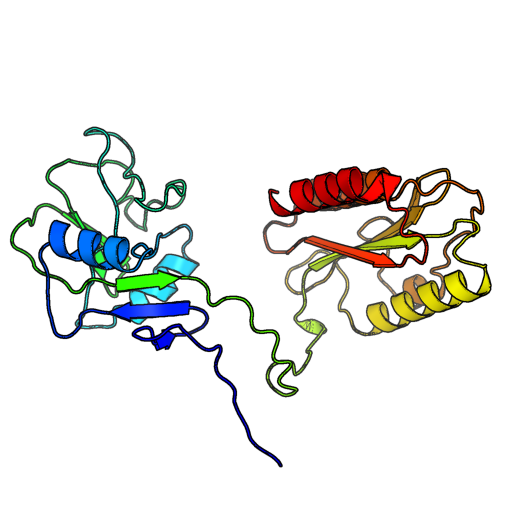ype A [PF00092] (153-279)
  IPR002035 von Willebrand factor, type A [PS50234] (153-281)
  IPR016186 C-type lectin-like/link domain superfamily [G3DSA:3.10.100.10] (4-139)
  IPR016187 C-type lectin fold [SSF56436] (8-132)
  IPR036465 von Willebrand factor A-like domain superfamily [G3DSA:3.40.50.410] (140-281)
  IPR036465 von Willebrand factor A-like domain superfamily [SSF53300] (149-280)

pLDDT: mean 83.12, std 15.27, range [21.55, 97.62]